Protein AF-A0A6L9J2I4-F1 (afdb_monomer_lite)

Structure (mmCIF, N/CA/C/O backbone):
data_AF-A0A6L9J2I4-F1
#
_entry.id   AF-A0A6L9J2I4-F1
#
loop_
_atom_site.group_PDB
_atom_site.id
_atom_site.type_symbol
_atom_site.label_atom_id
_atom_site.label_alt_id
_atom_site.label_comp_id
_atom_site.label_asym_id
_atom_site.label_entity_id
_atom_site.label_seq_id
_atom_site.pdbx_PDB_ins_code
_atom_site.Cartn_x
_atom_site.Cartn_y
_atom_site.Cartn_z
_atom_site.occupancy
_atom_site.B_iso_or_equiv
_atom_site.auth_seq_id
_atom_site.auth_comp_id
_atom_site.auth_asym_id
_atom_site.auth_atom_id
_atom_site.pdbx_PDB_model_num
ATOM 1 N N . GLU A 1 1 ? -15.472 -11.020 20.201 1.00 76.25 1 GLU A N 1
ATOM 2 C CA . GLU A 1 1 ? -14.076 -11.415 19.897 1.00 76.25 1 GLU A CA 1
ATOM 3 C C . GLU A 1 1 ? -13.145 -10.259 20.251 1.00 76.25 1 GLU A C 1
ATOM 5 O O . GLU A 1 1 ? -13.626 -9.130 20.331 1.00 76.25 1 GLU A O 1
ATOM 10 N N . ARG A 1 2 ? -11.868 -10.535 20.552 1.00 88.44 2 ARG A N 1
ATOM 11 C CA . ARG A 1 2 ? -10.881 -9.512 20.947 1.00 88.44 2 ARG A CA 1
ATOM 12 C C . ARG A 1 2 ? -10.170 -8.951 19.711 1.00 88.44 2 ARG A C 1
ATOM 14 O O . ARG A 1 2 ? -9.850 -9.718 18.811 1.00 88.44 2 ARG A O 1
ATOM 21 N N . VAL A 1 3 ? -9.880 -7.651 19.693 1.00 93.50 3 VAL A N 1
ATOM 22 C CA . VAL A 1 3 ? -9.131 -6.970 18.619 1.00 93.50 3 VAL A CA 1
ATOM 23 C C . VAL A 1 3 ? -7.954 -6.211 19.223 1.00 93.50 3 VAL A C 1
ATOM 25 O O . VAL A 1 3 ? -8.128 -5.466 20.186 1.00 93.50 3 VAL A O 1
ATOM 28 N N . GLY A 1 4 ? -6.750 -6.397 18.681 1.00 94.25 4 GLY A N 1
ATOM 29 C CA . GLY A 1 4 ? -5.558 -5.696 19.152 1.00 94.25 4 GLY A CA 1
ATOM 30 C C . GLY A 1 4 ? -4.239 -6.364 18.741 1.00 94.25 4 GLY A C 1
ATOM 31 O O . GLY A 1 4 ? -4.251 -7.270 17.907 1.00 94.25 4 GLY A O 1
ATOM 32 N N . PRO A 1 5 ? -3.108 -5.939 19.335 1.00 95.19 5 PRO A N 1
ATOM 33 C CA . PRO A 1 5 ? -3.043 -4.951 20.414 1.00 95.19 5 PRO A CA 1
ATOM 34 C C . PRO A 1 5 ? -3.437 -3.533 19.968 1.00 95.19 5 PRO A C 1
ATOM 36 O O . PRO A 1 5 ? -2.988 -3.064 18.923 1.00 95.19 5 PRO A O 1
ATOM 39 N N . ILE A 1 6 ? -4.262 -2.841 20.757 1.00 96.25 6 ILE A N 1
ATOM 40 C CA . ILE A 1 6 ? -4.604 -1.425 20.562 1.00 96.25 6 ILE A CA 1
ATOM 41 C C . ILE A 1 6 ? -3.353 -0.575 20.828 1.00 96.25 6 ILE A C 1
ATOM 43 O O . ILE A 1 6 ? -2.658 -0.759 21.830 1.00 96.25 6 ILE A O 1
ATOM 47 N N . ARG A 1 7 ? -3.056 0.372 19.931 1.00 94.25 7 ARG A N 1
ATOM 48 C CA . ARG A 1 7 ? -1.851 1.222 19.973 1.00 94.25 7 ARG A CA 1
ATOM 49 C C . ARG A 1 7 ? -2.218 2.701 19.959 1.00 94.25 7 ARG A C 1
ATOM 51 O O . ARG A 1 7 ? -3.393 3.040 19.973 1.00 94.25 7 ARG A O 1
ATOM 58 N N . SER A 1 8 ? -1.203 3.556 20.040 1.00 92.56 8 SER A N 1
ATOM 59 C CA . SER A 1 8 ? -1.369 5.005 20.145 1.00 92.56 8 SER A CA 1
ATOM 60 C C . SER A 1 8 ? -1.842 5.637 18.838 1.00 92.56 8 SER A C 1
ATOM 62 O O . SER A 1 8 ? -1.337 5.292 17.770 1.00 92.56 8 SER A O 1
ATOM 64 N N . LEU A 1 9 ? -2.709 6.636 18.974 1.00 92.62 9 LEU A N 1
ATOM 65 C CA . LEU A 1 9 ? -3.266 7.459 17.906 1.00 92.62 9 LEU A CA 1
ATOM 66 C C . LEU A 1 9 ? -2.163 8.206 17.148 1.00 92.62 9 LEU A C 1
ATOM 68 O O . LEU A 1 9 ? -1.196 8.691 17.751 1.00 92.62 9 LEU A O 1
ATOM 72 N N . ARG A 1 10 ? -2.328 8.327 15.832 1.00 91.00 10 ARG A N 1
ATOM 73 C CA . ARG A 1 10 ? -1.470 9.069 14.902 1.00 91.00 10 ARG A CA 1
ATOM 74 C C . ARG A 1 10 ? -2.313 9.988 14.018 1.00 91.00 10 ARG A C 1
ATOM 76 O O . ARG A 1 10 ? -3.505 9.778 13.841 1.00 91.00 10 ARG A O 1
ATOM 83 N N . MET A 1 11 ? -1.683 10.991 13.407 1.00 88.88 11 MET A N 1
ATOM 84 C CA . MET A 1 11 ? -2.389 11.949 12.542 1.00 88.88 11 MET A CA 1
ATOM 85 C C . MET A 1 11 ? -3.198 11.329 11.393 1.00 88.88 11 MET A C 1
ATOM 87 O O . MET A 1 11 ? -4.288 11.833 11.139 1.00 88.88 11 MET A O 1
ATOM 91 N N . PRO A 1 12 ? -2.749 10.259 10.703 1.00 92.06 12 PRO A N 1
ATOM 92 C CA . PRO A 1 12 ? -3.578 9.635 9.673 1.00 92.06 12 PRO A CA 1
ATOM 93 C C . PRO A 1 12 ? -4.919 9.112 10.210 1.00 92.06 12 PRO A C 1
ATOM 95 O O . PRO A 1 12 ? -5.903 9.126 9.477 1.00 92.06 12 PRO A O 1
ATOM 98 N N . ASP A 1 13 ? -4.994 8.714 11.485 1.00 93.75 13 ASP A N 1
ATOM 99 C CA . ASP A 1 13 ? -6.228 8.200 12.092 1.00 93.75 13 ASP A CA 1
ATOM 100 C C . ASP A 1 13 ? -7.327 9.271 12.147 1.00 93.75 13 ASP A C 1
ATOM 102 O O . ASP A 1 13 ? -8.502 8.951 11.986 1.00 93.75 13 ASP A O 1
ATOM 106 N N . PHE A 1 14 ? -6.954 10.550 12.295 1.00 93.44 14 PHE A N 1
ATOM 107 C CA . PHE A 1 14 ? -7.898 11.671 12.255 1.00 93.44 14 PHE A CA 1
ATOM 108 C C . PHE A 1 14 ? -8.588 11.717 10.892 1.00 93.44 14 PHE A C 1
ATOM 110 O O . PHE A 1 14 ? -9.809 11.816 10.797 1.00 93.44 14 PHE A O 1
ATOM 117 N N . GLU A 1 15 ? -7.805 11.597 9.823 1.00 93.94 15 GLU A N 1
ATOM 118 C CA . GLU A 1 15 ? -8.331 11.625 8.464 1.00 93.94 15 GLU A CA 1
ATOM 119 C C . GLU A 1 15 ? -9.179 10.398 8.154 1.00 93.94 15 GLU A C 1
ATOM 121 O O . GLU A 1 15 ? -10.253 10.537 7.571 1.00 93.94 15 GLU A O 1
ATOM 126 N N . LEU A 1 16 ? -8.751 9.211 8.590 1.00 93.00 16 LEU A N 1
ATOM 127 C CA . LEU A 1 16 ? -9.536 7.987 8.434 1.00 93.00 16 LEU A CA 1
ATOM 128 C C . LEU A 1 16 ? -10.877 8.075 9.168 1.00 93.00 16 LEU A C 1
ATOM 130 O O . LEU A 1 16 ? -11.889 7.645 8.615 1.00 93.00 16 LEU A O 1
ATOM 134 N N . ALA A 1 17 ? -10.910 8.690 10.351 1.00 91.88 17 ALA A N 1
ATOM 135 C CA . ALA A 1 17 ? -12.154 8.912 11.073 1.00 91.88 17 ALA A CA 1
ATOM 136 C C . ALA A 1 17 ? -13.107 9.834 10.310 1.00 91.88 17 ALA A C 1
ATOM 138 O O . ALA A 1 17 ? -14.289 9.516 10.208 1.00 91.88 17 ALA A O 1
ATOM 139 N N . HIS A 1 18 ? -12.612 10.921 9.711 1.00 91.69 18 HIS A N 1
ATOM 140 C CA . HIS A 1 18 ? -13.435 11.793 8.862 1.00 91.69 18 HIS A CA 1
ATOM 141 C C . HIS A 1 18 ? -13.914 11.096 7.583 1.00 91.69 18 HIS A C 1
ATOM 143 O O . HIS A 1 18 ? -15.058 11.291 7.177 1.00 91.69 18 HIS A O 1
ATOM 149 N N . ILE A 1 19 ? -13.064 10.283 6.946 1.00 91.75 19 ILE A N 1
ATOM 150 C CA . ILE A 1 19 ? -13.405 9.562 5.708 1.00 91.75 19 ILE A CA 1
ATOM 151 C C . ILE A 1 19 ? -14.473 8.495 5.972 1.00 91.75 19 ILE A C 1
ATOM 153 O O . ILE A 1 19 ? -15.413 8.359 5.191 1.00 91.75 19 ILE A O 1
ATOM 157 N N . TYR A 1 20 ? -14.331 7.737 7.062 1.00 90.75 20 TYR A N 1
ATOM 158 C CA . TYR A 1 20 ? -15.152 6.555 7.334 1.00 90.75 20 TYR A CA 1
ATOM 159 C C . TYR A 1 20 ? -16.142 6.727 8.486 1.00 90.75 20 TYR A C 1
ATOM 161 O O . TYR A 1 20 ? -16.786 5.756 8.879 1.00 90.75 20 TYR A O 1
ATOM 169 N N . ASN A 1 21 ? -16.283 7.945 9.013 1.00 89.00 21 ASN A N 1
ATOM 170 C CA . ASN A 1 21 ? -17.174 8.278 10.124 1.00 89.00 21 ASN A CA 1
ATOM 171 C C . ASN A 1 21 ? -17.044 7.276 11.291 1.00 89.00 21 ASN A C 1
ATOM 173 O O . ASN A 1 21 ? -18.034 6.695 11.739 1.00 89.00 21 ASN A O 1
ATOM 177 N N . SER A 1 22 ? -15.806 6.995 11.710 1.00 89.94 22 SER A N 1
ATOM 178 C CA . SER A 1 22 ? -15.492 5.881 12.611 1.00 89.94 22 SER A CA 1
ATOM 179 C C . SER A 1 22 ? -15.210 6.322 14.045 1.00 89.94 22 SER A C 1
ATOM 181 O O . SER A 1 22 ? -14.516 7.313 14.265 1.00 89.94 22 SER A O 1
ATOM 183 N N . LEU A 1 23 ? -15.621 5.494 15.010 1.00 92.31 23 LEU A N 1
ATOM 184 C CA . LEU A 1 23 ? -15.039 5.503 16.353 1.00 92.31 23 LEU A CA 1
ATOM 185 C C . LEU A 1 23 ? -13.558 5.111 16.297 1.00 92.31 23 LEU A C 1
ATOM 187 O O . LEU A 1 23 ? -13.170 4.254 15.500 1.00 92.31 23 LEU A O 1
ATOM 191 N N . ILE A 1 24 ? -12.747 5.683 17.185 1.00 94.19 24 ILE A N 1
ATOM 192 C CA . ILE A 1 24 ? -11.323 5.367 17.308 1.00 94.19 24 ILE A CA 1
ATOM 193 C C . ILE A 1 24 ? -11.029 4.870 18.721 1.00 94.19 24 ILE A C 1
ATOM 195 O O . ILE A 1 24 ? -11.143 5.630 19.674 1.00 94.19 24 ILE A O 1
ATOM 199 N N . ALA A 1 25 ? -10.586 3.619 18.860 1.00 95.31 25 ALA A N 1
ATOM 200 C CA . ALA A 1 25 ? -10.075 3.087 20.123 1.00 95.31 25 ALA A CA 1
ATOM 201 C C . ALA A 1 25 ? -8.540 3.117 20.138 1.00 95.31 25 ALA A C 1
ATOM 203 O O . ALA A 1 25 ? -7.905 2.563 19.240 1.00 95.31 25 ALA A O 1
ATOM 204 N N . THR A 1 26 ? -7.935 3.744 21.151 1.00 95.50 26 THR A N 1
ATOM 205 C CA . THR A 1 26 ? -6.482 3.977 21.207 1.00 95.50 26 THR A CA 1
ATOM 206 C C . THR A 1 26 ? -5.881 3.842 22.611 1.00 95.50 26 THR A C 1
ATOM 208 O O . THR A 1 26 ? -6.479 4.224 23.616 1.00 95.50 26 THR A O 1
ATOM 211 N N . SER A 1 27 ? -4.628 3.379 22.675 1.00 94.50 27 SER A N 1
ATOM 212 C CA . SER A 1 27 ? -3.803 3.328 23.892 1.00 94.50 27 SER A CA 1
ATOM 213 C C . SER A 1 27 ? -2.976 4.613 24.015 1.00 94.50 27 SER A C 1
ATOM 215 O O . SER A 1 27 ? -1.745 4.596 23.902 1.00 94.50 27 SER A O 1
ATOM 217 N N . GLY A 1 28 ? -3.659 5.743 24.197 1.00 90.75 28 GLY A N 1
ATOM 218 C CA . GLY A 1 28 ? -3.038 7.066 24.309 1.00 90.75 28 GLY A CA 1
ATOM 219 C C . GLY A 1 28 ? -2.641 7.690 22.969 1.00 90.75 28 GLY A C 1
ATOM 220 O O . GLY A 1 28 ? -3.065 7.256 21.898 1.00 90.75 28 GLY A O 1
ATOM 221 N N . MET A 1 29 ? -1.835 8.746 23.032 1.00 88.56 29 MET A N 1
ATOM 222 C CA . MET A 1 29 ? -1.327 9.495 21.880 1.00 88.56 29 MET A CA 1
ATOM 223 C C . MET A 1 29 ? -0.063 10.264 22.281 1.00 88.56 29 MET A C 1
ATOM 225 O O . MET A 1 29 ? 0.212 10.406 23.472 1.00 88.56 29 MET A O 1
ATOM 229 N N . ALA A 1 30 ? 0.714 10.761 21.316 1.00 83.38 30 ALA A N 1
ATOM 230 C CA . ALA A 1 30 ? 1.811 11.674 21.639 1.00 83.38 30 ALA A CA 1
ATOM 231 C C . ALA A 1 30 ? 1.260 13.028 22.120 1.00 83.38 30 ALA A C 1
ATOM 233 O O . ALA A 1 30 ? 0.281 13.524 21.559 1.00 83.38 30 ALA A O 1
ATOM 234 N N . ASN A 1 31 ? 1.908 13.648 23.113 1.00 80.88 31 ASN A N 1
ATOM 235 C CA . ASN A 1 31 ? 1.468 14.931 23.682 1.00 80.88 31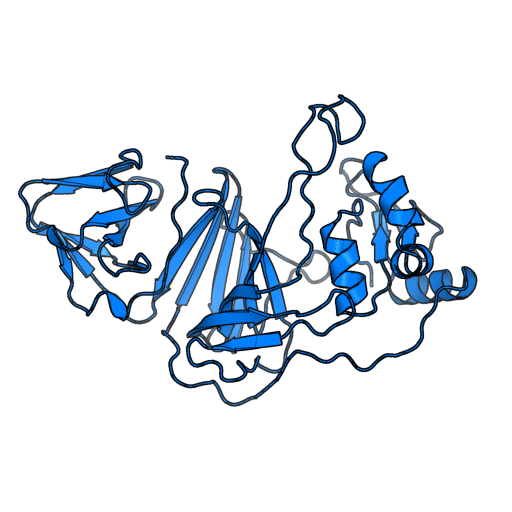 ASN A CA 1
ATOM 236 C C . ASN A 1 31 ? 1.348 16.033 22.624 1.00 80.88 31 ASN A C 1
ATOM 238 O O . ASN A 1 31 ? 0.454 16.873 22.703 1.00 80.88 31 ASN A O 1
ATOM 242 N N . GLY A 1 32 ? 2.209 16.009 21.608 1.00 78.44 32 GLY A N 1
ATOM 243 C CA . GLY A 1 32 ? 2.166 16.995 20.540 1.00 78.44 32 GLY A CA 1
ATOM 244 C C . GLY A 1 32 ? 0.903 16.956 19.664 1.00 78.44 32 GLY A C 1
ATOM 245 O O . GLY A 1 32 ? 0.703 17.908 18.921 1.00 78.44 32 GLY A O 1
ATOM 246 N N . TYR A 1 33 ? 0.051 15.920 19.749 1.00 83.19 33 TYR A N 1
ATOM 247 C CA . TYR A 1 33 ? -1.236 15.857 19.029 1.00 83.19 33 TYR A CA 1
ATOM 248 C C . TYR A 1 33 ? -2.405 16.510 19.780 1.00 83.19 33 TYR A C 1
ATOM 250 O O . TYR A 1 33 ? -3.493 16.647 19.223 1.00 83.19 33 TYR A O 1
ATOM 258 N N . VAL A 1 34 ? -2.223 16.879 21.054 1.00 85.31 34 VAL A N 1
ATOM 259 C CA . VAL A 1 34 ? -3.331 17.314 21.922 1.00 85.31 34 VAL A CA 1
ATOM 260 C C . VAL A 1 34 ? -3.994 18.593 21.402 1.00 85.31 34 VAL A C 1
ATOM 262 O O . VAL A 1 34 ? -5.215 18.701 21.446 1.00 85.31 34 VAL A O 1
ATOM 265 N N . ALA A 1 35 ? -3.218 19.543 20.872 1.00 87.56 35 ALA A N 1
ATOM 266 C CA . ALA A 1 35 ? -3.774 20.771 20.302 1.00 87.56 35 ALA A CA 1
ATOM 267 C C . ALA A 1 35 ? -4.662 20.474 19.081 1.00 87.56 35 ALA A C 1
ATOM 269 O O . ALA A 1 35 ? -5.799 20.931 19.028 1.00 87.56 35 ALA A O 1
ATOM 270 N N . GLN A 1 36 ? -4.184 19.636 18.157 1.00 88.94 36 GLN A N 1
ATOM 271 C CA . GLN A 1 36 ? -4.929 19.234 16.962 1.00 88.94 36 GLN A CA 1
ATOM 272 C C . GLN A 1 36 ? -6.184 18.433 17.320 1.00 88.94 36 GLN A C 1
ATOM 274 O O . GLN A 1 36 ? -7.205 18.576 16.659 1.00 88.94 36 GLN A O 1
ATOM 279 N N . LEU A 1 37 ? -6.131 17.614 18.377 1.00 91.62 37 LEU A N 1
ATOM 280 C CA . LEU A 1 37 ? -7.307 16.911 18.886 1.00 91.62 37 LEU A CA 1
ATOM 281 C C . LEU A 1 37 ? -8.397 17.884 19.344 1.00 91.62 37 LEU A C 1
ATOM 283 O O . LEU A 1 37 ? -9.551 17.708 18.975 1.00 91.62 37 LEU A O 1
ATOM 287 N N . TYR A 1 38 ? -8.047 18.913 20.120 1.00 93.44 38 TYR A N 1
ATOM 288 C CA . TYR A 1 38 ? -9.028 19.902 20.582 1.00 93.44 38 TYR A CA 1
ATOM 289 C C . TYR A 1 38 ? -9.566 20.799 19.459 1.00 93.44 38 TYR A C 1
ATOM 291 O O . TYR A 1 38 ? -10.661 21.342 19.592 1.00 93.44 38 TYR A O 1
ATOM 299 N N . GLU A 1 39 ? -8.826 20.948 18.361 1.00 93.31 39 GLU A N 1
ATOM 300 C CA . GLU A 1 39 ? -9.283 21.649 17.155 1.00 93.31 39 GLU A CA 1
ATOM 301 C C . GLU A 1 39 ? -10.196 20.785 16.265 1.00 93.31 39 GLU A C 1
ATOM 303 O O . GLU A 1 39 ? -10.906 21.318 15.410 1.00 93.31 39 GLU A O 1
ATOM 308 N N . ASP A 1 40 ? -10.217 19.465 16.467 1.00 93.44 40 ASP A N 1
ATOM 309 C CA . ASP A 1 40 ? -11.022 18.518 15.698 1.00 93.44 40 ASP A CA 1
ATOM 310 C C . ASP A 1 40 ? -12.149 17.917 16.546 1.00 93.44 40 ASP A C 1
ATOM 312 O O . ASP A 1 40 ? -12.063 16.795 17.048 1.00 93.44 40 ASP A O 1
ATOM 316 N N . GLU A 1 41 ? -13.242 18.670 16.677 1.00 92.38 41 GLU A N 1
ATOM 317 C CA . GLU A 1 41 ? -14.417 18.278 17.466 1.00 92.38 41 GLU A CA 1
ATOM 318 C C . GLU A 1 41 ? -14.973 16.898 17.070 1.00 92.38 41 GLU A C 1
ATOM 320 O O . GLU A 1 41 ? -15.437 16.147 17.927 1.00 92.38 41 GLU A O 1
ATOM 325 N N . PHE A 1 42 ? -14.910 16.526 15.788 1.00 91.25 42 PHE A N 1
ATOM 326 C CA . PHE A 1 42 ? -15.394 15.221 15.342 1.00 91.25 42 PHE A CA 1
ATOM 327 C C . PHE A 1 42 ? -14.530 14.083 15.893 1.00 91.25 42 PHE A C 1
ATOM 329 O O . PHE A 1 42 ? -15.060 13.125 16.458 1.00 91.25 42 PHE A O 1
ATOM 336 N N . VAL A 1 43 ? -13.204 14.191 15.757 1.00 92.69 43 VAL A N 1
ATOM 337 C CA . VAL A 1 43 ? -12.276 13.175 16.274 1.00 92.69 43 VAL A CA 1
ATOM 338 C C . VAL A 1 43 ? -12.338 13.133 17.796 1.00 92.69 43 VAL A C 1
ATOM 340 O O . VAL A 1 43 ? -12.434 12.044 18.357 1.00 92.69 43 VAL A O 1
ATOM 343 N N . LEU A 1 44 ? -12.367 14.293 18.459 1.00 93.31 44 LEU A N 1
ATOM 344 C CA . LEU A 1 44 ? -12.500 14.392 19.913 1.00 93.31 44 LEU A CA 1
ATOM 345 C C . LEU A 1 44 ? -13.738 13.643 20.432 1.00 93.31 44 LEU A C 1
ATOM 347 O O . LEU A 1 44 ? -13.628 12.890 21.396 1.00 93.31 44 LEU A O 1
ATOM 351 N N . ASN A 1 45 ? -14.888 13.790 19.768 1.00 91.81 45 ASN A N 1
ATOM 352 C CA . ASN A 1 45 ? -16.132 13.107 20.147 1.00 91.81 45 ASN A CA 1
ATOM 353 C C . ASN A 1 45 ? -16.207 11.630 19.715 1.00 91.81 45 ASN A C 1
ATOM 355 O O . ASN A 1 45 ? -17.095 10.904 20.166 1.00 91.81 45 ASN A O 1
ATOM 359 N N . SER A 1 46 ? -15.291 11.174 18.859 1.00 91.44 46 SER A N 1
ATOM 360 C CA . SER A 1 46 ? -15.238 9.793 18.351 1.00 91.44 46 SER A CA 1
ATOM 361 C C . SER A 1 46 ? -14.167 8.941 19.044 1.00 91.44 46 SER A C 1
ATOM 363 O O . SER A 1 46 ? -13.977 7.775 18.690 1.00 91.44 46 SER A O 1
ATOM 365 N N . LEU A 1 47 ? -13.436 9.514 20.004 1.00 93.38 47 LEU A N 1
ATOM 366 C CA . LEU A 1 47 ? -12.242 8.920 20.590 1.00 93.38 47 LEU A CA 1
ATOM 367 C C . LEU A 1 47 ? -12.532 8.157 21.890 1.00 93.38 47 LEU A C 1
ATOM 369 O O . LEU A 1 47 ? -12.923 8.739 22.896 1.00 93.38 47 LEU A O 1
ATOM 373 N N . LEU A 1 48 ? -12.196 6.870 21.901 1.00 94.25 48 LEU A N 1
ATOM 374 C CA . LEU A 1 48 ? -12.092 6.023 23.086 1.00 94.25 48 LEU A CA 1
ATOM 375 C C . LEU A 1 48 ? -10.608 5.855 23.429 1.00 94.25 48 LEU A C 1
ATOM 377 O O . LEU A 1 48 ? -9.889 5.065 22.812 1.00 94.25 48 LEU A O 1
ATOM 381 N N . VAL A 1 49 ? -10.120 6.637 24.388 1.00 92.44 49 VAL A N 1
ATOM 382 C CA . VAL A 1 49 ? -8.699 6.673 24.760 1.00 92.44 49 VAL A CA 1
ATOM 383 C C . VAL A 1 49 ? -8.475 6.154 26.174 1.00 92.44 49 VAL A C 1
ATOM 385 O O . VAL A 1 49 ? -9.140 6.576 27.116 1.00 92.44 49 VAL A O 1
ATOM 388 N N . GLY A 1 50 ? -7.488 5.273 26.336 1.00 89.06 50 GLY A N 1
ATOM 389 C CA . GLY A 1 50 ? -7.040 4.820 27.650 1.00 89.06 50 GLY A CA 1
ATOM 390 C C . GLY A 1 50 ? -6.579 3.371 27.653 1.00 89.06 50 GLY A C 1
ATOM 391 O O . GLY A 1 50 ? -6.173 2.826 26.631 1.00 89.06 50 GLY A O 1
ATOM 392 N N . GLU A 1 51 ? -6.640 2.750 28.828 1.00 87.81 51 GLU A N 1
ATOM 393 C CA . GLU A 1 51 ? -6.288 1.338 29.051 1.00 87.81 51 GLU A CA 1
ATOM 394 C C . GLU A 1 51 ? -7.473 0.533 29.617 1.00 87.81 51 GLU A C 1
ATOM 396 O O . GLU A 1 51 ? -7.298 -0.566 30.139 1.00 87.81 51 GLU A O 1
ATOM 401 N N . GLY A 1 52 ? -8.678 1.105 29.540 1.00 87.81 52 GLY A N 1
ATOM 402 C CA . GLY A 1 52 ? -9.908 0.608 30.146 1.00 87.81 52 GLY A CA 1
ATOM 403 C C . GLY A 1 52 ? -11.102 1.530 29.861 1.00 87.81 52 GLY A C 1
ATOM 404 O O . GLY A 1 52 ? -10.924 2.549 29.192 1.00 87.81 52 GLY A O 1
ATOM 405 N N . PRO A 1 53 ? -12.300 1.209 30.385 1.00 92.81 53 PRO A N 1
ATOM 406 C CA . PRO A 1 53 ? -12.578 0.105 31.306 1.00 92.81 53 PRO A CA 1
ATOM 407 C C . PRO A 1 53 ? -12.761 -1.255 30.615 1.00 92.81 53 PRO A C 1
ATOM 409 O O . PRO A 1 53 ? -13.142 -1.349 29.449 1.00 92.81 53 PRO A O 1
ATOM 412 N N . CYS A 1 54 ? -12.561 -2.327 31.380 1.00 93.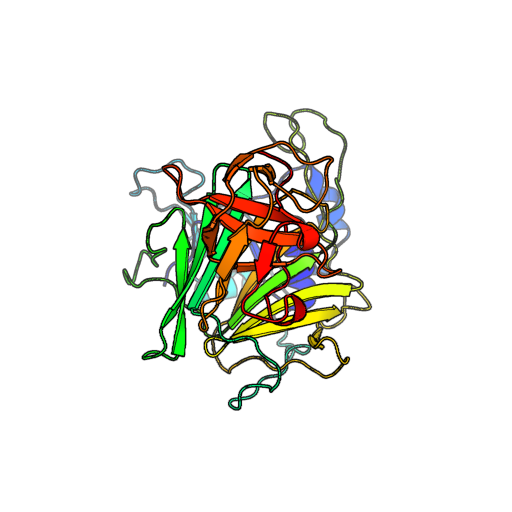44 54 CYS A N 1
ATOM 413 C CA . CYS A 1 54 ? -13.029 -3.659 31.008 1.00 93.44 54 CYS A CA 1
ATOM 414 C C . CYS A 1 54 ? -14.561 -3.748 31.124 1.00 93.44 54 CYS A C 1
ATOM 416 O O . CYS A 1 54 ? -15.102 -3.218 32.094 1.00 93.44 54 CYS A O 1
ATOM 418 N N . PRO A 1 55 ? -15.267 -4.446 30.212 1.00 94.31 55 PRO A N 1
ATOM 419 C CA . PRO A 1 55 ? -14.749 -5.330 29.158 1.00 94.31 55 PRO A CA 1
ATOM 420 C C . PRO A 1 55 ? -14.437 -4.656 27.806 1.00 94.31 55 PRO A C 1
ATOM 422 O O . PRO A 1 55 ? -13.995 -5.350 26.890 1.00 94.31 55 PRO A O 1
ATOM 425 N N . ALA A 1 56 ? -14.653 -3.344 27.661 1.00 95.56 56 ALA A N 1
ATOM 426 C CA . ALA A 1 56 ? -14.457 -2.622 26.399 1.00 95.56 56 ALA A CA 1
ATOM 427 C C . ALA A 1 56 ? -12.995 -2.603 25.948 1.00 95.56 56 ALA A C 1
ATOM 429 O O . ALA A 1 56 ? -12.700 -2.927 24.798 1.00 95.56 56 ALA A O 1
ATOM 430 N N . MET A 1 57 ? -12.086 -2.276 26.865 1.00 96.06 57 MET A N 1
ATOM 431 C CA . MET A 1 57 ? -10.642 -2.302 26.661 1.00 96.06 57 MET A CA 1
ATOM 432 C C . MET A 1 57 ? -9.992 -2.971 27.871 1.00 96.06 57 MET A C 1
ATOM 434 O O . MET A 1 57 ? -10.198 -2.550 29.004 1.00 96.06 57 MET A O 1
ATOM 438 N N . CYS A 1 58 ? -9.226 -4.033 27.642 1.00 95.31 58 CYS A N 1
ATOM 439 C CA . CYS A 1 58 ? -8.594 -4.809 28.705 1.00 95.31 58 CYS A CA 1
ATOM 440 C C . CYS A 1 58 ? -7.157 -5.153 28.356 1.00 95.31 58 CYS A C 1
ATOM 442 O O . CYS A 1 58 ? -6.864 -5.578 27.237 1.00 95.31 58 CYS A O 1
ATOM 444 N N . ARG A 1 59 ? -6.268 -5.025 29.341 1.00 94.69 59 ARG A N 1
ATOM 445 C CA . ARG A 1 59 ? -4.916 -5.575 29.259 1.00 94.69 59 ARG A CA 1
ATOM 446 C C . ARG A 1 59 ? -4.978 -7.089 29.479 1.00 94.69 59 ARG A C 1
ATOM 448 O O . ARG A 1 59 ? -5.547 -7.547 30.468 1.00 94.69 59 ARG A O 1
ATOM 455 N N . ASP A 1 60 ? -4.391 -7.855 28.571 1.00 93.44 60 ASP A N 1
ATOM 456 C CA . ASP A 1 60 ? -4.126 -9.277 28.746 1.00 93.44 60 ASP A CA 1
ATOM 457 C C . ASP A 1 60 ? -2.774 -9.448 29.445 1.00 93.44 60 ASP A C 1
ATOM 459 O O . ASP A 1 60 ? -1.711 -9.368 28.826 1.00 93.44 60 ASP A O 1
ATOM 463 N N . LEU A 1 61 ? -2.832 -9.604 30.767 1.00 91.06 61 LEU A N 1
ATOM 464 C CA . LEU A 1 61 ? -1.653 -9.698 31.629 1.00 91.06 61 LEU A CA 1
ATOM 465 C C . LEU A 1 61 ? -1.005 -11.089 31.612 1.00 91.06 61 LEU A C 1
ATOM 467 O O . LEU A 1 61 ? 0.041 -11.270 32.230 1.00 91.06 61 LEU A O 1
ATOM 471 N N . GLU A 1 62 ? -1.613 -12.062 30.929 1.00 92.69 62 GLU A N 1
ATOM 472 C CA . GLU A 1 62 ? -1.058 -13.410 30.782 1.00 92.69 62 GLU A CA 1
ATOM 473 C C . GLU A 1 62 ? -0.078 -13.500 29.602 1.00 92.69 62 GLU A C 1
ATOM 475 O O . GLU A 1 62 ? 0.690 -14.458 29.499 1.00 92.69 62 GLU A O 1
ATOM 480 N N . LEU A 1 63 ? -0.066 -12.498 28.714 1.00 90.75 63 LEU A N 1
ATOM 481 C CA . LEU A 1 63 ? 0.872 -12.432 27.598 1.00 90.75 63 LEU A CA 1
ATOM 482 C C . LEU A 1 63 ? 2.289 -12.093 28.077 1.00 90.75 63 LEU A C 1
ATOM 484 O O . LEU A 1 63 ? 2.526 -11.032 28.651 1.00 90.75 63 LEU A O 1
ATOM 488 N N . ASP A 1 64 ? 3.257 -12.941 27.723 1.00 92.00 64 ASP A N 1
ATOM 489 C CA . ASP A 1 64 ? 4.692 -12.668 27.886 1.00 92.00 64 ASP A CA 1
ATOM 490 C C . ASP A 1 64 ? 5.186 -11.662 26.828 1.00 92.00 64 ASP A C 1
ATOM 492 O O . ASP A 1 64 ? 5.848 -11.999 25.840 1.00 92.00 64 ASP A O 1
ATOM 496 N N . ARG A 1 65 ? 4.741 -10.410 26.964 1.00 91.88 65 ARG A N 1
ATOM 497 C CA . ARG A 1 65 ? 5.024 -9.289 26.059 1.00 91.88 65 ARG A CA 1
ATOM 498 C C . ARG A 1 65 ? 5.151 -7.990 26.850 1.00 91.88 65 ARG A C 1
ATOM 500 O O . ARG A 1 65 ? 4.595 -7.851 27.935 1.00 91.88 65 ARG A O 1
ATOM 507 N N . ASN A 1 66 ? 5.837 -7.004 26.268 1.00 91.75 66 ASN A N 1
ATOM 508 C CA . ASN A 1 66 ? 5.894 -5.665 26.858 1.00 91.75 66 ASN A CA 1
ATOM 509 C C . ASN A 1 66 ? 4.489 -5.067 26.994 1.00 91.75 66 ASN A C 1
ATOM 511 O O . ASN A 1 66 ? 3.611 -5.342 26.169 1.00 91.75 66 ASN A O 1
ATOM 515 N N . TRP A 1 67 ? 4.318 -4.209 28.004 1.00 89.56 67 TRP A N 1
ATOM 516 C CA . TRP A 1 67 ? 3.044 -3.587 28.366 1.00 89.56 67 TRP A CA 1
ATOM 517 C C . TRP A 1 67 ? 2.305 -3.013 27.158 1.00 89.56 67 TRP A C 1
ATOM 519 O O . TRP A 1 67 ? 1.110 -3.219 27.004 1.00 89.56 67 TRP A O 1
ATOM 529 N N . GLU A 1 68 ? 3.007 -2.367 26.232 1.00 89.44 68 GLU A N 1
ATOM 530 C CA . GLU A 1 68 ? 2.431 -1.701 25.066 1.00 89.44 68 GLU A CA 1
ATOM 531 C C . GLU A 1 68 ? 1.754 -2.646 24.059 1.00 89.44 68 GLU A C 1
ATOM 533 O O . GLU A 1 68 ? 1.060 -2.171 23.158 1.00 89.44 68 GLU A O 1
ATOM 538 N N . TYR A 1 69 ? 1.938 -3.959 24.205 1.00 92.81 69 TYR A N 1
ATOM 539 C CA . TYR A 1 69 ? 1.383 -4.996 23.334 1.00 92.81 69 TYR A CA 1
ATOM 540 C C . TYR A 1 69 ? 0.291 -5.837 24.002 1.00 92.81 69 TYR A C 1
ATOM 542 O O . TYR A 1 69 ? -0.098 -6.864 23.452 1.00 92.81 69 TYR A O 1
ATOM 550 N N . THR A 1 70 ? -0.207 -5.429 25.171 1.00 94.88 70 THR A N 1
ATOM 551 C CA . THR A 1 70 ? -1.177 -6.232 25.932 1.00 94.88 70 THR A CA 1
ATOM 552 C C . THR A 1 70 ? -2.603 -5.686 25.929 1.00 94.88 70 THR A C 1
ATOM 554 O O . THR A 1 70 ? -3.483 -6.368 26.430 1.00 94.88 70 THR A O 1
ATOM 557 N N . LEU A 1 71 ? -2.895 -4.497 25.386 1.00 96.31 71 LEU A N 1
ATOM 558 C CA . LEU A 1 71 ? -4.262 -3.945 25.389 1.00 96.31 71 LEU A CA 1
ATOM 559 C C . LEU A 1 71 ? -5.094 -4.476 24.226 1.00 96.31 71 LEU A C 1
ATOM 561 O O . LEU A 1 71 ? -4.713 -4.299 23.075 1.00 96.31 71 LEU A O 1
ATOM 565 N N . PHE A 1 72 ? -6.264 -5.037 24.509 1.00 96.75 72 PHE A N 1
ATOM 566 C CA . PHE A 1 72 ? -7.213 -5.519 23.507 1.00 96.75 72 PHE A CA 1
ATOM 567 C C . PHE A 1 72 ? -8.591 -4.908 23.728 1.00 96.75 72 PHE A C 1
ATOM 569 O O . PHE A 1 72 ? -9.007 -4.684 24.864 1.00 96.75 72 PHE A O 1
ATOM 576 N N . GLY A 1 73 ? -9.304 -4.670 22.633 1.00 96.06 73 GLY A N 1
ATOM 577 C CA . GLY A 1 73 ? -10.686 -4.211 22.641 1.00 96.06 73 GLY A CA 1
ATOM 578 C C . GLY A 1 73 ? -11.680 -5.345 22.423 1.00 96.06 73 GLY A C 1
ATOM 579 O O . GLY A 1 73 ? -11.362 -6.346 21.779 1.00 96.06 73 GLY A O 1
ATOM 580 N N . ASN A 1 74 ? -12.905 -5.165 22.906 1.00 95.69 74 ASN A N 1
ATOM 581 C CA . ASN A 1 74 ? -14.065 -5.967 22.529 1.00 95.69 74 ASN A CA 1
ATOM 582 C C . ASN A 1 74 ? -15.041 -5.072 21.756 1.00 95.69 74 ASN A C 1
ATOM 584 O O . ASN A 1 74 ? -15.550 -4.105 22.309 1.00 95.69 74 ASN A O 1
ATOM 588 N N . VAL A 1 75 ? -15.285 -5.377 20.477 1.00 93.44 75 VAL A N 1
ATOM 589 C CA . VAL A 1 75 ? -16.001 -4.466 19.563 1.00 93.44 75 VAL A CA 1
ATOM 590 C C . VAL A 1 75 ? -17.402 -4.074 20.068 1.00 93.44 75 VAL A C 1
ATOM 592 O O . VAL A 1 75 ? -17.637 -2.875 20.193 1.00 93.44 75 VAL A O 1
ATOM 595 N N . PRO A 1 76 ? -18.320 -5.002 20.414 1.00 94.44 76 PRO A N 1
ATOM 596 C CA . PRO A 1 76 ? -19.597 -4.637 21.037 1.00 94.44 76 PRO A CA 1
ATOM 597 C C . PRO A 1 76 ? -19.468 -3.733 22.270 1.00 94.44 76 PRO A C 1
ATOM 599 O O . PRO A 1 76 ? -20.201 -2.759 22.405 1.00 94.44 76 PRO A O 1
ATOM 602 N N . GLU A 1 77 ? -18.508 -4.021 23.146 1.00 95.75 77 GLU A N 1
ATOM 603 C CA . GLU A 1 77 ? -18.323 -3.265 24.387 1.00 95.75 77 GLU A CA 1
ATOM 604 C C . GLU A 1 77 ? -17.694 -1.883 24.151 1.00 95.75 77 GLU A C 1
ATOM 606 O O . GLU A 1 77 ? -17.988 -0.943 24.882 1.00 95.75 77 GLU A O 1
ATOM 611 N N . LEU A 1 78 ? -16.892 -1.716 23.094 1.00 94.19 78 LEU A N 1
ATOM 612 C CA . LEU A 1 78 ? -16.431 -0.401 22.637 1.00 94.19 78 LEU A CA 1
ATOM 613 C C . LEU A 1 78 ? -17.607 0.474 22.182 1.00 94.19 78 LEU A C 1
ATOM 615 O O . LEU A 1 78 ? -17.629 1.662 22.491 1.00 94.19 78 LEU A O 1
ATOM 619 N N . TYR A 1 79 ? -18.603 -0.099 21.499 1.00 93.00 79 TYR A N 1
ATOM 620 C CA . TYR A 1 79 ? -19.821 0.637 21.140 1.00 93.00 79 TYR A CA 1
ATOM 621 C C . TYR A 1 79 ? -20.656 1.013 22.370 1.00 93.00 79 TYR A C 1
ATOM 623 O O . TYR A 1 79 ? -21.156 2.136 22.429 1.00 93.00 79 TYR A O 1
ATOM 631 N N . ASN A 1 80 ? -20.774 0.120 23.359 1.00 93.62 80 ASN A N 1
ATOM 632 C CA . ASN A 1 80 ? -21.443 0.432 24.628 1.00 93.62 80 ASN A CA 1
ATOM 633 C C . ASN A 1 80 ? -20.744 1.597 25.344 1.00 93.62 80 ASN A C 1
ATOM 635 O O . ASN A 1 80 ? -21.394 2.573 25.710 1.00 93.62 80 ASN A O 1
ATOM 639 N N . LEU A 1 81 ? -19.414 1.534 25.464 1.00 93.56 81 LEU A N 1
ATOM 640 C CA . LEU A 1 81 ? -18.611 2.593 26.075 1.00 93.56 81 LEU A CA 1
ATOM 641 C C . LEU A 1 81 ? -18.767 3.931 25.338 1.00 93.56 81 LEU A C 1
ATOM 643 O O . LEU A 1 81 ? -18.923 4.969 25.975 1.00 93.56 81 LEU A O 1
ATOM 647 N N . ALA A 1 82 ? -18.758 3.916 24.003 1.00 93.62 82 ALA A N 1
ATOM 648 C CA . ALA A 1 82 ? -18.972 5.118 23.201 1.00 93.62 82 ALA A CA 1
ATOM 649 C C . ALA A 1 82 ? -20.355 5.739 23.453 1.00 93.62 82 ALA A C 1
ATOM 651 O O . ALA A 1 82 ? -20.470 6.953 23.609 1.00 93.62 82 ALA A O 1
ATOM 652 N N . ALA A 1 83 ? -21.401 4.913 23.554 1.00 92.50 83 ALA A N 1
ATOM 653 C CA . ALA A 1 83 ? -22.744 5.385 23.878 1.00 92.50 83 ALA A CA 1
ATOM 654 C C . ALA A 1 83 ? -22.819 5.995 25.291 1.00 92.50 83 ALA A C 1
ATOM 656 O O . ALA A 1 83 ? -23.440 7.042 25.471 1.00 92.50 83 ALA A O 1
ATOM 657 N N . GLU A 1 84 ? -22.155 5.391 26.282 1.00 92.44 84 GLU A N 1
ATOM 658 C CA . GLU A 1 84 ? -22.067 5.920 27.653 1.00 92.44 84 GLU A CA 1
ATOM 659 C C . GLU A 1 84 ? -21.328 7.264 27.725 1.00 92.44 84 GLU A C 1
ATOM 661 O O . GLU A 1 84 ? -21.710 8.139 28.503 1.00 92.44 84 GLU A O 1
ATOM 666 N N . GLN A 1 85 ? -20.294 7.449 26.898 1.00 90.69 85 GLN A N 1
ATOM 667 C CA . GLN A 1 85 ? -19.535 8.701 26.791 1.00 90.69 85 GLN A CA 1
ATOM 668 C C . GLN A 1 85 ? -20.252 9.779 25.964 1.00 90.69 85 GLN A C 1
ATOM 670 O O . GLN A 1 85 ? -19.784 10.915 25.902 1.00 90.69 85 GLN A O 1
ATOM 675 N N . GLY A 1 86 ? -21.395 9.450 25.354 1.00 88.75 86 GLY A N 1
ATOM 676 C CA . GLY A 1 86 ? -22.156 10.373 24.516 1.00 88.75 86 GLY A CA 1
ATOM 677 C C . GLY A 1 86 ? -21.540 10.613 23.135 1.00 88.75 86 GLY A C 1
ATOM 678 O O . GLY A 1 86 ? -21.847 11.631 22.515 1.00 88.75 86 GLY A O 1
ATOM 679 N N . SER A 1 87 ? -20.690 9.703 22.642 1.00 86.81 87 SER A N 1
ATOM 680 C CA . SER A 1 87 ? -20.156 9.769 21.278 1.00 86.81 87 SER A CA 1
ATOM 681 C C . SER A 1 87 ? -21.280 9.747 20.241 1.00 86.81 87 SER A C 1
ATOM 683 O O . SER A 1 87 ? -22.288 9.053 20.391 1.00 86.81 87 SER A O 1
ATOM 685 N N . ILE A 1 88 ? -21.088 10.478 19.142 1.00 72.31 88 ILE A N 1
ATOM 686 C CA . ILE A 1 88 ? -22.043 10.495 18.031 1.00 72.31 88 ILE A CA 1
ATOM 687 C C . ILE A 1 88 ? -21.898 9.187 17.243 1.00 72.31 88 ILE A C 1
ATOM 689 O O . ILE A 1 88 ? -20.921 8.986 16.528 1.00 72.31 88 ILE A O 1
ATOM 693 N N . LEU A 1 89 ? -22.892 8.302 17.364 1.00 69.56 89 LEU A N 1
ATOM 694 C CA . LEU A 1 89 ? -22.951 7.006 16.669 1.00 69.56 89 LEU A CA 1
ATOM 695 C C . LEU A 1 89 ? -23.865 7.025 15.436 1.00 69.56 89 LEU A C 1
ATOM 697 O O . LEU A 1 89 ? -24.288 5.969 14.960 1.00 69.56 89 LEU A O 1
ATOM 701 N N . ASP A 1 90 ? -24.201 8.214 14.933 1.00 72.94 90 ASP A N 1
ATOM 702 C CA . ASP A 1 90 ? -25.115 8.357 13.805 1.00 72.94 90 ASP A CA 1
ATOM 703 C C . ASP A 1 90 ? -24.577 7.611 12.587 1.00 72.94 90 ASP A C 1
ATOM 705 O O . ASP A 1 90 ? -23.508 7.917 12.045 1.00 72.94 90 ASP A O 1
ATOM 709 N N . TYR A 1 91 ? -25.359 6.634 12.134 1.00 70.38 91 TYR A N 1
ATOM 710 C CA . TYR A 1 91 ? -25.064 5.916 10.910 1.00 70.38 91 TYR A CA 1
ATOM 711 C C . TYR A 1 91 ? -25.060 6.891 9.732 1.00 70.38 91 TYR A C 1
ATOM 713 O O . TYR A 1 91 ? -26.070 7.528 9.416 1.00 70.38 91 TYR A O 1
ATOM 721 N N . ARG A 1 92 ? -23.924 6.958 9.041 1.00 76.25 92 ARG A N 1
ATOM 722 C CA . ARG A 1 92 ? -23.795 7.625 7.749 1.00 76.25 92 ARG A CA 1
ATOM 723 C C . ARG A 1 92 ? -23.456 6.578 6.694 1.00 76.25 92 ARG A C 1
ATOM 725 O O . ARG A 1 92 ? -22.476 5.855 6.876 1.00 76.25 92 ARG A O 1
ATOM 732 N N . PRO A 1 93 ? -24.232 6.478 5.598 1.00 79.75 93 PRO A N 1
ATOM 733 C CA . PRO A 1 93 ? -23.823 5.677 4.457 1.00 79.75 93 PRO A CA 1
ATOM 734 C C . PRO A 1 93 ? -22.434 6.119 3.998 1.00 79.75 93 PRO A C 1
ATOM 736 O O . PRO A 1 93 ? -22.219 7.301 3.731 1.00 79.75 93 PRO A O 1
ATOM 739 N N . LEU A 1 94 ? -21.502 5.174 3.922 1.00 85.81 94 LEU A N 1
ATOM 740 C CA . LEU A 1 94 ? -20.174 5.441 3.387 1.00 85.81 94 LEU A CA 1
ATOM 741 C C . LEU A 1 94 ? -20.258 5.539 1.863 1.00 85.81 94 LEU A C 1
ATOM 743 O O . LEU A 1 94 ? -20.865 4.691 1.206 1.00 85.81 94 LEU A O 1
ATOM 747 N N . SER A 1 95 ? -19.631 6.569 1.311 1.00 88.88 95 SER A N 1
ATOM 748 C CA . SER A 1 95 ? -19.500 6.810 -0.125 1.00 88.88 95 SER A CA 1
ATOM 749 C C . SER A 1 95 ? -18.028 6.908 -0.526 1.00 88.88 95 SER A C 1
ATOM 751 O O . SER A 1 95 ? -17.133 6.945 0.312 1.00 88.88 95 SER A O 1
ATOM 753 N N . GLY A 1 96 ? -17.761 6.899 -1.834 1.00 89.94 96 GLY A N 1
ATOM 754 C CA . GLY A 1 96 ? -16.415 7.075 -2.392 1.00 89.94 96 GLY A CA 1
ATOM 755 C C . GLY A 1 96 ? -15.814 5.826 -3.029 1.00 89.94 96 GLY A C 1
ATOM 756 O O . GLY A 1 96 ? -15.081 5.929 -4.012 1.00 89.94 96 GLY A O 1
ATOM 757 N N . MET A 1 97 ? -16.201 4.643 -2.553 1.00 93.25 97 MET A N 1
ATOM 758 C CA . MET A 1 97 ? -15.796 3.365 -3.139 1.00 93.25 97 MET A CA 1
ATOM 759 C C . MET A 1 97 ? -16.883 2.817 -4.065 1.00 93.25 97 MET A C 1
ATOM 761 O O . MET A 1 97 ? -18.063 2.805 -3.719 1.00 93.25 97 MET A O 1
ATOM 765 N N . ALA A 1 98 ? -16.475 2.336 -5.237 1.00 95.56 98 ALA A N 1
ATOM 766 C CA . ALA A 1 98 ? -17.333 1.587 -6.148 1.00 95.56 98 ALA A CA 1
ATOM 767 C C . ALA A 1 98 ? -16.971 0.104 -6.093 1.00 95.56 98 ALA A C 1
ATOM 769 O O . ALA A 1 98 ? -15.799 -0.233 -5.939 1.00 95.56 98 ALA A O 1
ATOM 770 N N . PHE A 1 99 ? -17.958 -0.775 -6.264 1.00 97.06 99 PHE A N 1
ATOM 771 C CA . PHE A 1 99 ? -17.763 -2.222 -6.233 1.00 97.06 99 PHE A CA 1
ATOM 772 C C . PHE A 1 99 ? -18.366 -2.882 -7.471 1.00 97.06 99 PHE A C 1
ATOM 774 O O . PHE A 1 99 ? -19.438 -2.487 -7.926 1.00 97.06 99 PHE A O 1
ATOM 781 N N . ALA A 1 100 ? -17.680 -3.889 -8.005 1.00 97.44 100 ALA A N 1
ATOM 782 C CA . ALA A 1 100 ? -18.155 -4.692 -9.125 1.00 97.44 100 ALA A CA 1
ATOM 783 C C . ALA A 1 100 ? -17.593 -6.115 -9.042 1.00 97.44 100 ALA A C 1
ATOM 785 O O . ALA A 1 100 ? -16.385 -6.291 -8.854 1.00 97.44 100 ALA A O 1
ATOM 786 N N . ASP A 1 101 ? -18.456 -7.117 -9.232 1.00 96.81 101 ASP A N 1
ATOM 787 C CA . ASP A 1 101 ? -18.037 -8.520 -9.356 1.00 96.81 101 ASP A CA 1
ATOM 788 C C . ASP A 1 101 ? -17.160 -8.724 -10.594 1.00 96.81 101 ASP A C 1
ATOM 790 O O . ASP A 1 101 ? -16.133 -9.398 -10.536 1.00 96.81 101 ASP A O 1
ATOM 794 N N . ALA A 1 102 ? -17.536 -8.090 -11.709 1.00 95.75 102 ALA A N 1
ATOM 795 C CA . ALA A 1 102 ? -16.751 -8.109 -12.932 1.00 95.75 102 ALA A CA 1
ATOM 796 C C . ALA A 1 102 ? -15.439 -7.331 -12.755 1.00 95.75 102 ALA A C 1
ATOM 798 O O . ALA A 1 102 ? -15.418 -6.194 -12.277 1.00 95.75 102 ALA A O 1
ATOM 799 N N . MET A 1 103 ? -14.344 -7.956 -13.179 1.00 93.69 103 MET A N 1
ATOM 800 C CA . MET A 1 103 ? -13.015 -7.359 -13.183 1.00 93.69 103 MET A CA 1
ATOM 801 C C . MET A 1 103 ? -12.920 -6.250 -14.251 1.00 93.69 103 MET A C 1
ATOM 803 O O . MET A 1 103 ? -13.353 -6.473 -15.386 1.00 93.69 103 MET A O 1
ATOM 807 N N . PRO A 1 104 ? -12.335 -5.078 -13.935 1.00 93.06 104 PRO A N 1
ATOM 808 C CA . PRO A 1 104 ? -12.052 -4.048 -14.934 1.00 93.06 104 PRO A CA 1
ATOM 809 C C . PRO A 1 104 ? -11.085 -4.536 -16.022 1.00 93.06 104 PRO A C 1
ATOM 811 O O . PRO A 1 104 ? -10.232 -5.391 -15.785 1.00 93.06 104 PRO A O 1
ATOM 814 N N . THR A 1 105 ? -11.178 -3.964 -17.221 1.00 92.75 105 THR A N 1
ATOM 815 C CA . THR A 1 105 ? -10.198 -4.196 -18.295 1.00 92.75 105 THR A CA 1
ATOM 816 C C . THR A 1 105 ? -8.924 -3.377 -18.075 1.00 92.75 105 THR A C 1
ATOM 818 O O . THR A 1 105 ? -8.956 -2.360 -17.391 1.00 92.75 105 THR A O 1
ATOM 821 N N . GLY A 1 106 ? -7.817 -3.764 -18.715 1.00 90.19 106 GLY A N 1
ATOM 822 C CA . GLY A 1 106 ? -6.572 -2.979 -18.699 1.00 90.19 106 GLY A CA 1
ATOM 823 C C . GLY A 1 106 ? -5.657 -3.240 -17.498 1.00 90.19 106 GLY A C 1
ATOM 824 O O . GLY A 1 106 ? -4.720 -2.478 -17.276 1.00 90.19 106 GLY A O 1
ATOM 825 N N . GLY A 1 107 ? -5.920 -4.304 -16.737 1.00 94.50 107 GLY A N 1
ATOM 826 C CA . GLY A 1 107 ? -5.016 -4.784 -15.697 1.00 94.50 107 GLY A CA 1
ATOM 827 C C . GLY A 1 107 ? -3.788 -5.491 -16.273 1.00 94.50 107 GLY A C 1
ATOM 828 O O . GLY A 1 107 ? -3.810 -5.993 -17.399 1.00 94.50 107 GLY A O 1
ATOM 829 N N . ILE A 1 108 ? -2.718 -5.529 -15.483 1.00 96.19 108 ILE A N 1
ATOM 830 C CA . ILE A 1 108 ? -1.538 -6.362 -15.734 1.00 96.19 108 ILE A CA 1
ATOM 831 C C . ILE A 1 108 ? -1.644 -7.591 -14.834 1.00 96.19 108 ILE A C 1
ATOM 833 O O . ILE A 1 108 ? -1.772 -7.450 -13.618 1.00 96.19 108 ILE A O 1
ATOM 837 N N . GLY A 1 109 ? -1.566 -8.794 -15.404 1.00 97.56 109 GLY A N 1
ATOM 838 C CA . GLY A 1 109 ? -1.594 -10.026 -14.616 1.00 97.56 109 GLY A CA 1
ATOM 839 C C . GLY A 1 109 ? -0.428 -10.094 -13.626 1.00 97.56 109 GLY A C 1
ATOM 840 O O . GLY A 1 109 ? 0.722 -9.835 -13.989 1.00 97.56 109 GLY A O 1
ATOM 841 N N . LEU A 1 110 ? -0.722 -10.428 -12.370 1.00 98.06 110 LEU A N 1
ATOM 842 C CA . LEU A 1 110 ? 0.210 -10.344 -11.252 1.00 98.06 110 LEU A CA 1
ATOM 843 C C . LEU A 1 110 ? 0.048 -11.546 -10.312 1.00 98.06 110 LEU A C 1
ATOM 845 O O . LEU A 1 110 ? -1.038 -11.799 -9.794 1.00 98.06 110 LEU A O 1
ATOM 849 N N . ASN A 1 111 ? 1.150 -12.249 -10.052 1.00 98.12 111 ASN A N 1
ATOM 850 C CA . ASN A 1 111 ? 1.190 -13.364 -9.105 1.00 98.12 111 ASN A CA 1
ATOM 851 C C . ASN A 1 111 ? 1.461 -12.888 -7.676 1.00 98.12 111 ASN A C 1
ATOM 853 O O . ASN A 1 111 ? 0.903 -13.433 -6.727 1.00 98.12 111 ASN A O 1
ATOM 857 N N . ALA A 1 112 ? 2.327 -11.886 -7.511 1.00 97.88 112 ALA A N 1
ATOM 858 C CA . ALA A 1 112 ? 2.681 -11.351 -6.204 1.00 97.88 112 ALA A CA 1
ATOM 859 C C . ALA A 1 112 ? 3.211 -9.913 -6.285 1.00 97.88 112 ALA A C 1
ATOM 861 O O . ALA A 1 112 ? 3.563 -9.424 -7.360 1.00 97.88 112 ALA A O 1
ATOM 862 N N . MET A 1 113 ? 3.326 -9.256 -5.134 1.00 96.88 113 MET A N 1
ATOM 863 C CA . MET A 1 113 ? 4.125 -8.047 -4.954 1.00 96.88 113 MET A CA 1
ATOM 864 C C . MET A 1 113 ? 4.773 -8.017 -3.572 1.00 96.88 113 MET A C 1
ATOM 866 O O . MET A 1 113 ? 4.212 -8.554 -2.617 1.00 96.88 113 MET A O 1
ATOM 870 N N . ASP A 1 114 ? 5.877 -7.288 -3.471 1.00 95.50 114 ASP A N 1
ATOM 871 C CA . ASP A 1 114 ? 6.529 -6.940 -2.216 1.00 95.50 114 ASP A CA 1
ATOM 872 C C . ASP A 1 114 ? 6.630 -5.422 -2.060 1.00 95.50 114 ASP A C 1
ATOM 874 O O . ASP A 1 114 ? 6.895 -4.680 -3.013 1.00 95.50 114 ASP A O 1
ATOM 878 N N . ILE A 1 115 ? 6.430 -4.972 -0.824 1.00 95.00 115 ILE A N 1
ATOM 879 C CA . ILE A 1 115 ? 6.678 -3.607 -0.372 1.00 95.00 115 ILE A CA 1
ATOM 880 C C . ILE A 1 115 ? 7.780 -3.673 0.679 1.00 95.00 115 ILE A C 1
ATOM 882 O O . ILE A 1 115 ? 7.555 -4.182 1.778 1.00 95.00 115 ILE A O 1
ATOM 886 N N . LEU A 1 116 ? 8.959 -3.151 0.354 1.00 91.50 116 LEU A N 1
ATOM 887 C CA . LEU A 1 116 ? 10.065 -3.021 1.299 1.00 91.50 116 LEU A CA 1
ATOM 888 C C . LEU A 1 116 ? 10.002 -1.639 1.964 1.00 91.50 116 LEU A C 1
ATOM 890 O O . LEU A 1 116 ? 10.279 -0.629 1.319 1.00 91.50 116 LEU A O 1
ATOM 894 N N . TYR A 1 117 ? 9.628 -1.606 3.242 1.00 87.88 117 TYR A N 1
ATOM 895 C CA . TYR A 1 117 ? 9.554 -0.429 4.109 1.00 87.88 117 TYR A CA 1
ATOM 896 C C . TYR A 1 117 ? 10.838 -0.257 4.897 1.00 87.88 117 TYR A C 1
ATOM 898 O O . TYR A 1 117 ? 11.005 -0.886 5.950 1.00 87.88 117 TYR A O 1
ATOM 906 N N . TYR A 1 118 ? 11.723 0.622 4.422 1.00 74.19 118 TYR A N 1
ATOM 907 C CA . TYR A 1 118 ? 13.067 0.747 4.987 1.00 74.19 118 TYR A CA 1
ATOM 908 C C . TYR A 1 118 ? 13.782 -0.633 4.956 1.00 74.19 118 TYR A C 1
ATOM 910 O O . TYR A 1 118 ? 13.179 -1.676 4.718 1.00 74.19 118 TYR A O 1
ATOM 918 N N . ARG A 1 119 ? 15.095 -0.714 5.138 1.00 70.12 119 ARG A N 1
ATOM 919 C CA . ARG A 1 119 ? 15.862 -1.974 4.949 1.00 70.12 119 ARG A CA 1
ATOM 920 C C . ARG A 1 119 ? 15.522 -3.155 5.897 1.00 70.12 119 ARG A C 1
ATOM 922 O O . ARG A 1 119 ? 16.305 -4.093 6.001 1.00 70.12 119 ARG A O 1
ATOM 929 N N . TYR A 1 120 ? 14.409 -3.105 6.630 1.00 75.19 120 TYR A N 1
ATOM 930 C CA . TYR A 1 120 ? 14.091 -4.013 7.736 1.00 75.19 120 TYR A CA 1
ATOM 931 C C . TYR A 1 120 ? 12.707 -4.667 7.685 1.00 75.19 120 TYR A C 1
ATOM 933 O O . TYR A 1 120 ? 12.493 -5.632 8.419 1.00 75.19 120 TYR A O 1
ATOM 941 N N . SER A 1 121 ? 11.756 -4.156 6.896 1.00 89.12 121 SER A N 1
ATOM 942 C CA . SER A 1 121 ? 10.391 -4.692 6.895 1.00 89.12 121 SER A CA 1
ATOM 943 C C . SER A 1 121 ? 9.858 -4.866 5.483 1.00 89.12 121 SER A C 1
ATOM 945 O O . SER A 1 121 ? 9.700 -3.899 4.748 1.00 89.12 121 SER A O 1
ATOM 947 N N . THR A 1 122 ? 9.541 -6.102 5.116 1.00 92.88 122 THR A N 1
ATOM 948 C CA . THR A 1 122 ? 8.896 -6.426 3.843 1.00 92.88 122 THR A CA 1
ATOM 949 C C . THR A 1 122 ? 7.471 -6.880 4.103 1.00 92.88 122 THR A C 1
ATOM 951 O O . THR A 1 122 ? 7.242 -7.816 4.872 1.00 92.88 122 THR A O 1
ATOM 954 N N . VAL A 1 123 ? 6.503 -6.257 3.439 1.00 96.62 123 VAL A N 1
ATOM 955 C CA . VAL A 1 123 ? 5.135 -6.775 3.355 1.00 96.62 123 VAL A CA 1
ATOM 956 C C . VAL A 1 123 ? 4.923 -7.361 1.973 1.00 96.62 123 VAL A C 1
ATOM 958 O O . VAL A 1 123 ? 5.030 -6.641 0.984 1.00 96.62 123 VAL A O 1
ATOM 961 N N . GLY A 1 124 ? 4.593 -8.648 1.923 1.00 97.44 124 GLY A N 1
ATOM 962 C CA . GLY A 1 124 ? 4.293 -9.344 0.681 1.00 97.44 124 GLY A CA 1
ATOM 963 C C . GLY A 1 124 ? 2.803 -9.619 0.521 1.00 97.44 124 GLY A C 1
ATOM 964 O O . GLY A 1 124 ? 2.067 -9.791 1.501 1.00 97.44 124 GLY A O 1
ATOM 965 N N . TRP A 1 125 ? 2.377 -9.685 -0.734 1.00 98.56 125 TRP A N 1
ATOM 966 C CA . TRP A 1 125 ? 1.048 -10.114 -1.149 1.00 98.56 125 TRP A CA 1
ATOM 967 C C . TRP A 1 125 ? 1.172 -11.113 -2.290 1.00 98.56 125 TRP A C 1
ATOM 969 O O . TRP A 1 125 ? 1.696 -10.766 -3.341 1.00 98.56 125 TRP A O 1
ATOM 979 N N . ALA A 1 126 ? 0.664 -12.330 -2.105 1.00 98.62 126 ALA A N 1
ATOM 980 C CA . ALA A 1 126 ? 0.641 -13.367 -3.140 1.00 98.62 126 ALA A CA 1
ATOM 981 C C . ALA A 1 126 ? -0.802 -13.720 -3.508 1.00 98.62 126 ALA A C 1
ATOM 983 O O . ALA A 1 126 ? -1.636 -13.895 -2.621 1.00 98.62 126 ALA A O 1
ATOM 984 N N . TYR A 1 127 ? -1.119 -13.816 -4.796 1.00 98.75 127 TYR A N 1
ATOM 985 C CA . TYR A 1 127 ? -2.470 -14.128 -5.246 1.00 98.75 127 TYR A CA 1
ATOM 986 C C . TYR A 1 127 ? -2.751 -1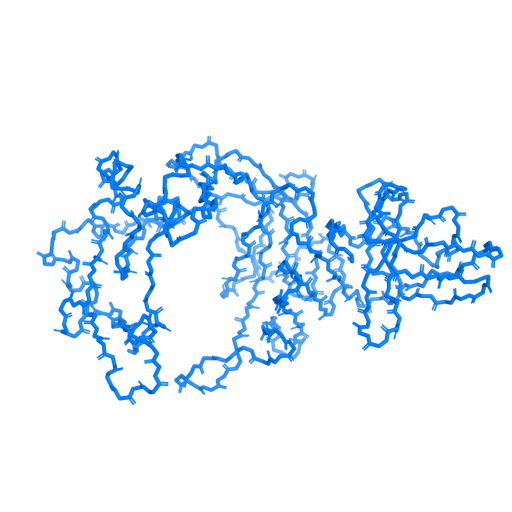5.630 -5.167 1.00 98.75 127 TYR A C 1
ATOM 988 O O . TYR A 1 127 ? -2.048 -16.447 -5.759 1.00 98.75 127 TYR A O 1
ATOM 996 N N . ASP A 1 128 ? -3.822 -15.994 -4.469 1.00 98.56 128 ASP A N 1
ATOM 997 C CA . ASP A 1 128 ? -4.383 -17.338 -4.476 1.00 98.56 128 ASP A CA 1
ATOM 998 C C . ASP A 1 128 ? -5.556 -17.376 -5.458 1.00 98.56 128 ASP A C 1
ATOM 1000 O O . ASP A 1 128 ? -6.676 -16.979 -5.130 1.00 98.56 128 ASP A O 1
ATOM 1004 N N . ALA A 1 129 ? -5.300 -17.861 -6.675 1.00 97.81 129 ALA A N 1
ATOM 1005 C CA . ALA A 1 129 ? -6.313 -17.945 -7.725 1.00 97.81 129 ALA A CA 1
ATOM 1006 C C . ALA A 1 129 ? -7.457 -18.917 -7.390 1.00 97.81 129 ALA A C 1
ATOM 1008 O O . ALA A 1 129 ? -8.579 -18.713 -7.849 1.00 97.81 129 ALA A O 1
ATOM 1009 N N . ALA A 1 130 ? -7.204 -19.948 -6.575 1.00 98.06 130 ALA A N 1
ATOM 1010 C CA . ALA A 1 130 ? -8.231 -20.913 -6.192 1.00 98.06 130 ALA A CA 1
ATOM 1011 C C . ALA A 1 130 ? -9.241 -20.300 -5.212 1.00 98.06 130 ALA A C 1
ATOM 1013 O O . ALA A 1 130 ? -10.432 -20.600 -5.279 1.00 98.06 130 ALA A O 1
ATOM 1014 N N . ARG A 1 131 ? -8.772 -19.425 -4.314 1.00 97.75 131 ARG A N 1
ATOM 1015 C CA . ARG A 1 131 ? -9.623 -18.696 -3.358 1.00 97.75 131 ARG A CA 1
ATOM 1016 C C . ARG A 1 131 ? -10.061 -17.319 -3.860 1.00 97.75 131 ARG A C 1
ATOM 1018 O O . ARG A 1 131 ? -10.978 -16.728 -3.298 1.00 97.75 131 ARG A O 1
ATOM 1025 N N . GLY A 1 132 ? -9.416 -16.795 -4.898 1.00 97.62 132 GLY A N 1
ATOM 1026 C CA . GLY A 1 132 ? -9.687 -15.477 -5.461 1.00 97.62 132 GLY A CA 1
ATOM 1027 C C . GLY A 1 132 ? -9.319 -14.314 -4.532 1.00 97.62 132 GLY A C 1
ATOM 1028 O O . GLY A 1 132 ? -9.998 -13.284 -4.586 1.00 97.62 132 GLY A O 1
ATOM 1029 N N . VAL A 1 133 ? -8.287 -14.472 -3.693 1.00 98.56 133 VAL A N 1
ATOM 1030 C CA . VAL A 1 133 ? -7.838 -13.491 -2.681 1.00 98.56 133 VAL A CA 1
ATOM 1031 C C . VAL A 1 133 ? -6.315 -13.340 -2.666 1.00 98.56 133 VAL A C 1
ATOM 1033 O O . VAL A 1 133 ? -5.586 -14.228 -3.097 1.00 98.56 133 VAL A O 1
ATOM 1036 N N . TRP A 1 134 ? -5.827 -12.226 -2.127 1.00 98.81 134 TRP A N 1
ATOM 1037 C CA . TRP A 1 134 ? -4.412 -11.978 -1.856 1.00 98.81 134 TRP A CA 1
ATOM 1038 C C . TRP A 1 134 ? -4.046 -12.429 -0.444 1.00 98.81 134 TRP A C 1
ATOM 1040 O O . TRP A 1 134 ? -4.748 -12.096 0.507 1.00 98.81 134 TRP A O 1
ATOM 1050 N N . LEU A 1 135 ? -2.944 -13.157 -0.300 1.00 98.81 135 LEU A N 1
ATOM 1051 C CA . LEU A 1 135 ? -2.399 -13.661 0.959 1.00 98.81 135 LEU A CA 1
ATOM 1052 C C . LEU A 1 135 ? -1.314 -12.713 1.470 1.00 98.81 135 LEU A C 1
ATOM 1054 O O . LEU A 1 135 ? -0.356 -12.442 0.746 1.00 98.81 135 LEU A O 1
ATOM 1058 N N . ARG A 1 136 ? -1.431 -12.236 2.713 1.00 98.62 136 ARG A N 1
ATOM 1059 C CA . ARG A 1 136 ? -0.462 -11.301 3.299 1.00 98.62 136 ARG A CA 1
ATOM 1060 C C . ARG A 1 136 ? 0.694 -12.031 3.975 1.00 98.62 136 ARG A C 1
ATOM 1062 O O . ARG A 1 136 ? 0.476 -12.933 4.787 1.00 98.62 136 ARG A O 1
ATOM 1069 N N . SER A 1 137 ? 1.917 -11.577 3.749 1.00 98.19 137 SER A N 1
ATOM 1070 C CA . SER A 1 137 ? 3.099 -11.965 4.523 1.00 98.19 137 SER A CA 1
ATOM 1071 C C . SER A 1 137 ? 3.741 -10.750 5.200 1.00 98.19 137 SER A C 1
ATOM 1073 O O . SER A 1 137 ? 3.418 -9.595 4.906 1.00 98.19 137 SER A O 1
ATOM 1075 N N . HIS A 1 138 ? 4.612 -10.999 6.170 1.00 96.00 138 HIS A N 1
ATOM 1076 C CA . HIS A 1 138 ? 5.496 -10.002 6.762 1.00 96.00 138 HIS A CA 1
ATOM 1077 C C . HIS A 1 138 ? 6.861 -10.658 6.971 1.00 96.00 138 HIS A C 1
ATOM 1079 O O . HIS A 1 138 ? 6.948 -11.704 7.610 1.00 96.00 138 HIS A O 1
ATOM 1085 N N . ASN A 1 139 ? 7.917 -10.068 6.411 1.00 93.56 139 ASN A N 1
ATOM 1086 C CA . ASN A 1 139 ? 9.294 -10.562 6.487 1.00 93.56 139 ASN A CA 1
ATOM 1087 C C . ASN A 1 139 ? 9.417 -12.029 6.046 1.00 93.56 139 ASN A C 1
ATOM 1089 O O . ASN A 1 139 ? 10.056 -12.843 6.706 1.00 93.56 139 ASN A O 1
ATOM 1093 N N . GLY A 1 140 ? 8.745 -12.373 4.942 1.00 91.38 140 GLY A N 1
ATOM 1094 C CA . GLY A 1 140 ? 8.750 -13.718 4.358 1.00 91.38 140 GLY A CA 1
ATOM 1095 C C . GLY A 1 140 ? 7.856 -14.746 5.064 1.00 91.38 140 GLY A C 1
ATOM 1096 O O . GLY A 1 140 ? 7.621 -15.814 4.507 1.00 91.38 140 GLY A O 1
ATOM 1097 N N . ALA A 1 141 ? 7.304 -14.439 6.243 1.00 96.44 141 ALA A N 1
ATOM 1098 C CA . ALA A 1 141 ? 6.408 -15.336 6.970 1.00 96.44 141 ALA A CA 1
ATOM 1099 C C . ALA A 1 141 ? 4.924 -14.991 6.725 1.00 96.44 141 ALA A C 1
ATOM 1101 O O . ALA A 1 141 ? 4.588 -13.808 6.602 1.00 96.44 141 ALA A O 1
ATOM 1102 N N . PRO A 1 142 ? 4.007 -15.979 6.687 1.00 98.06 142 PRO A N 1
ATOM 1103 C CA . PRO A 1 142 ? 2.567 -15.723 6.686 1.00 98.06 142 PRO A CA 1
ATOM 1104 C C . PRO A 1 142 ? 2.158 -14.806 7.845 1.00 98.06 142 PRO A C 1
ATOM 1106 O O . PRO A 1 142 ? 2.493 -15.075 8.997 1.00 98.06 142 PRO A O 1
ATOM 1109 N N . HIS A 1 143 ? 1.426 -13.727 7.561 1.00 97.88 143 HIS A N 1
ATOM 1110 C CA . HIS A 1 143 ? 0.869 -12.884 8.616 1.00 97.88 143 HIS A CA 1
ATOM 1111 C C . HIS A 1 143 ? -0.482 -13.461 9.030 1.00 97.88 143 HIS A C 1
ATOM 1113 O O . HIS A 1 143 ? -1.402 -13.476 8.218 1.00 97.88 143 HIS A O 1
ATOM 1119 N N . THR A 1 144 ? -0.596 -13.963 10.256 1.00 97.81 144 THR A N 1
ATOM 1120 C CA . THR A 1 144 ? -1.776 -14.699 10.727 1.00 97.81 144 THR A CA 1
ATOM 1121 C C . THR A 1 144 ? -2.562 -13.934 11.781 1.00 97.81 144 THR A C 1
ATOM 1123 O O . THR A 1 144 ? -1.982 -13.264 12.634 1.00 97.81 144 THR A O 1
ATOM 1126 N N . ASP A 1 145 ? -3.878 -14.104 11.766 1.00 95.50 145 ASP A N 1
ATOM 1127 C CA . ASP A 1 145 ? -4.739 -13.761 12.892 1.00 95.50 145 ASP A CA 1
ATOM 1128 C C . ASP A 1 145 ? -4.478 -14.737 14.053 1.00 95.50 145 ASP A C 1
ATOM 1130 O O . ASP A 1 145 ? -4.491 -15.955 13.868 1.00 95.50 145 ASP A O 1
ATOM 1134 N N . ALA A 1 146 ? -4.209 -14.210 15.249 1.00 91.56 146 ALA A N 1
ATOM 1135 C CA . ALA A 1 146 ? -3.798 -15.026 16.392 1.00 91.56 146 ALA A CA 1
ATOM 1136 C C . ALA A 1 146 ? -4.929 -15.894 16.975 1.00 91.56 146 ALA A C 1
ATOM 1138 O O . ALA A 1 146 ? -4.642 -16.915 17.594 1.00 91.56 146 ALA A O 1
ATOM 1139 N N . VAL A 1 147 ? -6.195 -15.501 16.797 1.00 90.88 147 VAL A N 1
ATOM 1140 C CA . VAL A 1 147 ? -7.355 -16.221 17.346 1.00 90.88 147 VAL A CA 1
ATOM 1141 C C . VAL A 1 147 ? -7.699 -17.416 16.466 1.00 90.88 147 VAL A C 1
ATOM 1143 O O . VAL A 1 147 ? -7.919 -18.518 16.961 1.00 90.88 147 VAL A O 1
ATOM 1146 N N . SER A 1 148 ? -7.741 -17.200 15.153 1.00 94.06 148 SER A N 1
ATOM 1147 C CA . SER A 1 148 ? -8.119 -18.226 14.180 1.00 94.06 148 SER A CA 1
ATOM 1148 C C . SER A 1 148 ? -6.937 -19.046 13.657 1.00 94.06 148 SER A C 1
ATOM 1150 O O . SER A 1 148 ? -7.143 -20.133 13.124 1.00 94.06 148 SER A O 1
ATOM 1152 N N . GLY A 1 149 ? -5.710 -18.527 13.758 1.00 95.50 149 GLY A N 1
ATOM 1153 C CA . GLY A 1 149 ? -4.514 -19.108 13.139 1.00 95.50 149 GLY A CA 1
ATOM 1154 C C . GLY A 1 149 ? -4.472 -18.969 11.613 1.00 95.50 149 GLY A C 1
ATOM 1155 O O . GLY A 1 149 ? -3.506 -19.398 10.981 1.00 95.50 149 GLY A O 1
ATOM 1156 N N . ASN A 1 150 ? -5.495 -18.367 11.001 1.00 97.00 150 ASN A N 1
ATOM 1157 C CA . ASN A 1 150 ? -5.575 -18.209 9.557 1.00 97.00 150 ASN A CA 1
ATOM 1158 C C . ASN A 1 150 ? -4.663 -17.079 9.082 1.00 97.00 150 ASN A C 1
ATOM 1160 O O . ASN A 1 150 ? -4.564 -16.025 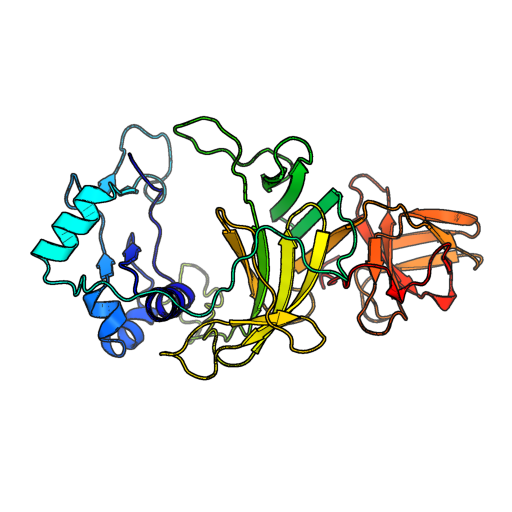9.714 1.00 97.00 150 ASN A O 1
ATOM 1164 N N . GLN A 1 151 ? -4.036 -17.271 7.922 1.00 98.38 151 GLN A N 1
ATOM 1165 C CA . GLN A 1 151 ? -3.319 -16.195 7.247 1.00 98.38 151 GLN A CA 1
ATOM 1166 C C . GLN A 1 151 ? -4.298 -15.087 6.845 1.00 98.38 151 GLN A C 1
ATOM 1168 O O . GLN A 1 151 ? -5.378 -15.358 6.316 1.00 98.38 151 GLN A O 1
ATOM 1173 N N . LEU A 1 152 ? -3.911 -13.835 7.079 1.00 98.44 152 LEU A N 1
ATOM 1174 C CA . LEU A 1 152 ? -4.675 -12.674 6.657 1.00 98.44 152 LEU A CA 1
ATOM 1175 C C . LEU A 1 152 ? -4.770 -12.649 5.133 1.00 98.44 152 LEU A C 1
ATOM 1177 O O . LEU A 1 152 ? -3.771 -12.807 4.422 1.00 98.44 152 LEU A O 1
ATOM 1181 N N . THR A 1 153 ? -5.983 -12.416 4.643 1.00 98.62 153 THR A N 1
ATOM 1182 C CA . THR A 1 153 ? -6.272 -12.326 3.213 1.00 98.62 153 THR A CA 1
ATOM 1183 C C . THR A 1 153 ? -6.999 -11.034 2.885 1.00 98.62 153 THR A C 1
ATOM 1185 O O . THR A 1 153 ? -7.584 -10.415 3.774 1.00 98.62 153 THR A O 1
ATOM 1188 N N . ALA A 1 154 ? -6.969 -10.618 1.622 1.00 98.75 154 ALA A N 1
ATOM 1189 C CA . ALA A 1 154 ? -7.759 -9.497 1.130 1.00 98.75 154 ALA A CA 1
ATOM 1190 C C . ALA A 1 154 ? -8.307 -9.775 -0.273 1.00 98.75 154 ALA A C 1
ATOM 1192 O O . ALA A 1 154 ? -7.582 -10.260 -1.142 1.00 98.75 154 ALA A O 1
ATOM 1193 N N . ALA A 1 155 ? -9.573 -9.437 -0.521 1.00 98.75 155 ALA A N 1
ATOM 1194 C CA . ALA A 1 155 ? -10.126 -9.424 -1.877 1.00 98.75 155 ALA A CA 1
ATOM 1195 C C . ALA A 1 155 ? -9.478 -8.320 -2.730 1.00 98.75 155 ALA A C 1
ATOM 1197 O O . ALA A 1 155 ? -9.244 -8.513 -3.925 1.00 98.75 155 ALA A O 1
ATOM 1198 N N . ASN A 1 156 ? -9.147 -7.194 -2.088 1.00 98.81 156 ASN A N 1
ATOM 1199 C CA . ASN A 1 156 ? -8.470 -6.054 -2.693 1.00 98.81 156 ASN A CA 1
ATOM 1200 C C . ASN A 1 156 ? -7.267 -5.623 -1.849 1.00 98.81 156 ASN A C 1
ATOM 1202 O O . ASN A 1 156 ? -7.386 -5.479 -0.632 1.00 98.81 156 ASN A O 1
ATOM 1206 N N . VAL A 1 157 ? -6.142 -5.326 -2.491 1.00 98.75 157 VAL A N 1
ATOM 1207 C CA . VAL A 1 157 ? -5.017 -4.626 -1.857 1.00 98.75 157 VAL A CA 1
ATOM 1208 C C . VAL A 1 157 ? -4.864 -3.281 -2.540 1.00 98.75 157 VAL A C 1
ATOM 1210 O O . VAL A 1 157 ? -4.730 -3.215 -3.756 1.00 98.75 157 VAL A O 1
ATOM 1213 N N . VAL A 1 158 ? -4.888 -2.208 -1.767 1.00 98.38 158 VAL A N 1
ATOM 1214 C CA . VAL A 1 158 ? -4.701 -0.852 -2.267 1.00 98.38 158 VAL A CA 1
ATOM 1215 C C . VAL A 1 158 ? -3.381 -0.314 -1.771 1.00 98.38 158 VAL A C 1
ATOM 1217 O O . VAL A 1 158 ? -3.160 -0.262 -0.570 1.00 98.38 158 VAL A O 1
ATOM 1220 N N . ILE A 1 159 ? -2.538 0.148 -2.681 1.00 97.81 159 ILE A N 1
ATOM 1221 C CA . ILE A 1 159 ? -1.356 0.934 -2.365 1.00 97.81 159 ILE A CA 1
ATOM 1222 C C . ILE A 1 159 ? -1.677 2.373 -2.729 1.00 97.81 159 ILE A C 1
ATOM 1224 O O . ILE A 1 159 ? -1.993 2.674 -3.881 1.00 97.81 159 ILE A O 1
ATOM 1228 N N . LEU A 1 160 ? -1.639 3.238 -1.726 1.00 96.19 160 LEU A N 1
ATOM 1229 C CA . LEU A 1 160 ? -2.027 4.633 -1.813 1.00 96.19 160 LEU A CA 1
ATOM 1230 C C . LEU A 1 160 ? -0.811 5.475 -1.442 1.00 96.19 160 LEU A C 1
ATOM 1232 O O . LEU A 1 160 ? -0.373 5.452 -0.294 1.00 96.19 160 LEU A O 1
ATOM 1236 N N . GLU A 1 161 ? -0.249 6.189 -2.411 1.00 95.44 161 GLU A N 1
ATOM 1237 C CA . GLU A 1 161 ? 0.825 7.149 -2.157 1.00 95.44 161 GLU A CA 1
ATOM 1238 C C . GLU A 1 161 ? 0.196 8.511 -1.848 1.00 95.44 161 GLU A C 1
ATOM 1240 O O . GLU A 1 161 ? -0.591 9.008 -2.654 1.00 95.44 161 GLU A O 1
ATOM 1245 N N . ALA A 1 162 ? 0.508 9.087 -0.688 1.00 95.19 162 ALA A N 1
ATOM 1246 C CA . ALA A 1 162 ? 0.004 10.392 -0.271 1.00 95.19 162 ALA A CA 1
ATOM 1247 C C . ALA A 1 162 ? 1.090 11.241 0.394 1.00 95.19 162 ALA A C 1
ATOM 1249 O O . ALA A 1 162 ? 2.063 10.729 0.964 1.00 95.19 162 ALA A O 1
ATOM 1250 N N . GLU A 1 163 ? 0.877 12.553 0.379 1.00 92.88 163 GLU A N 1
ATOM 1251 C CA . GLU A 1 163 ? 1.710 13.511 1.090 1.00 92.88 163 GLU A CA 1
ATOM 1252 C C . GLU A 1 163 ? 1.883 13.124 2.569 1.00 92.88 163 GLU A C 1
ATOM 1254 O O . GLU A 1 163 ? 0.929 12.799 3.281 1.00 92.88 163 GLU A O 1
ATOM 1259 N N . HIS A 1 164 ? 3.132 13.170 3.025 1.00 90.88 164 HIS A N 1
ATOM 1260 C CA . HIS A 1 164 ? 3.499 13.066 4.428 1.00 90.88 164 HIS A CA 1
ATOM 1261 C C . HIS A 1 164 ? 4.253 14.347 4.796 1.00 90.88 164 HIS A C 1
ATOM 1263 O O . HIS A 1 164 ? 5.305 14.640 4.232 1.00 90.88 164 HIS A O 1
ATOM 1269 N N . THR A 1 165 ? 3.731 15.134 5.730 1.00 87.38 165 THR A N 1
ATOM 1270 C CA . THR A 1 165 ? 4.345 16.401 6.144 1.00 87.38 165 THR A CA 1
ATOM 1271 C C . THR A 1 165 ? 4.889 16.281 7.560 1.00 87.38 165 THR A C 1
ATOM 1273 O O . THR A 1 165 ? 4.147 15.885 8.458 1.00 87.38 165 THR A O 1
ATOM 1276 N N . PRO A 1 166 ? 6.176 16.588 7.808 1.00 81.69 166 PRO A N 1
ATOM 1277 C CA . PRO A 1 166 ? 6.694 16.636 9.166 1.00 81.69 166 PRO A CA 1
ATOM 1278 C C . PRO A 1 166 ? 5.893 17.632 10.007 1.00 81.69 166 PRO A C 1
ATOM 1280 O O . PRO A 1 166 ? 5.714 18.781 9.602 1.00 81.69 166 PRO A O 1
ATOM 1283 N N . ILE A 1 167 ? 5.455 17.212 11.188 1.00 74.38 167 ILE A N 1
ATOM 1284 C CA . ILE A 1 167 ? 4.766 18.071 12.148 1.00 74.38 167 ILE A CA 1
ATOM 1285 C C . ILE A 1 167 ? 5.558 18.170 13.452 1.00 74.38 167 ILE A C 1
ATOM 1287 O O . ILE A 1 167 ? 6.053 17.178 13.983 1.00 74.38 167 ILE A O 1
ATOM 1291 N N . GLY A 1 168 ? 5.658 19.395 13.969 1.00 61.88 168 GLY A N 1
ATOM 1292 C CA . GLY A 1 168 ? 6.284 19.698 15.254 1.00 61.88 168 GLY A CA 1
ATOM 1293 C C . GLY A 1 168 ? 7.801 19.923 15.215 1.00 61.88 168 GLY A C 1
ATOM 1294 O O . GLY A 1 168 ? 8.522 19.477 14.322 1.00 61.88 168 GLY A O 1
ATOM 1295 N N . ALA A 1 169 ? 8.294 20.651 16.221 1.00 52.53 169 ALA A N 1
ATOM 1296 C CA . ALA A 1 169 ? 9.721 20.787 16.489 1.00 52.53 169 ALA A CA 1
ATOM 1297 C C . ALA A 1 169 ? 10.263 19.503 17.141 1.00 52.53 169 ALA A C 1
ATOM 1299 O O . ALA A 1 169 ? 9.577 18.865 17.938 1.00 52.53 169 ALA A O 1
ATOM 1300 N N . ARG A 1 170 ? 11.521 19.156 16.835 1.00 55.19 170 ARG A N 1
ATOM 1301 C CA . ARG A 1 170 ? 12.295 18.062 17.452 1.00 55.19 170 ARG A CA 1
ATOM 1302 C C . ARG A 1 170 ? 12.676 18.380 18.905 1.00 55.19 170 ARG A C 1
ATOM 1304 O O . ARG A 1 170 ? 13.849 18.303 19.258 1.00 55.19 170 ARG A O 1
ATOM 1311 N N . ASN A 1 171 ? 11.733 18.790 19.742 1.00 53.81 171 ASN A N 1
ATOM 1312 C CA . ASN A 1 171 ? 11.999 18.815 21.172 1.00 53.81 171 ASN A CA 1
ATOM 1313 C C . ASN A 1 171 ? 11.971 17.360 21.664 1.00 53.81 171 ASN A C 1
ATOM 1315 O O . ASN A 1 171 ? 10.965 16.669 21.462 1.00 53.81 171 ASN A O 1
ATOM 1319 N N . PRO A 1 172 ? 13.069 16.853 22.252 1.00 52.62 172 PRO A N 1
ATOM 1320 C CA . PRO A 1 172 ? 13.083 15.519 22.837 1.00 52.62 172 PRO A CA 1
ATOM 1321 C C . PRO A 1 172 ? 11.955 15.392 23.869 1.00 52.62 172 PRO A C 1
ATOM 1323 O O . PRO A 1 172 ? 11.826 16.248 24.740 1.00 52.62 172 PRO A O 1
ATOM 1326 N N . GLY A 1 173 ? 11.134 14.344 23.761 1.00 54.75 173 GLY A N 1
ATOM 1327 C CA . GLY A 1 173 ? 10.017 14.089 24.679 1.00 54.75 173 GLY A CA 1
ATOM 1328 C C . GLY A 1 173 ? 8.619 14.467 24.171 1.00 54.75 173 GLY A C 1
ATOM 1329 O O . GLY A 1 173 ? 7.660 13.841 24.614 1.00 54.75 173 GLY A O 1
ATOM 1330 N N . ASP A 1 174 ? 8.475 15.375 23.197 1.00 54.97 174 ASP A N 1
ATOM 1331 C CA . ASP A 1 174 ? 7.145 15.738 22.655 1.00 54.97 174 ASP A CA 1
ATOM 1332 C C . ASP A 1 174 ? 6.555 14.627 21.761 1.00 54.97 174 ASP A C 1
ATOM 1334 O O . ASP A 1 174 ? 5.335 14.470 21.648 1.00 54.97 174 ASP A O 1
ATOM 1338 N N . TRP A 1 175 ? 7.441 13.825 21.158 1.00 53.91 175 TRP A N 1
ATOM 1339 C CA . TRP A 1 175 ? 7.124 12.887 20.073 1.00 53.91 175 TRP A CA 1
ATOM 1340 C C . TRP A 1 175 ? 7.764 11.492 20.222 1.00 53.91 175 TRP A C 1
ATOM 1342 O O . TRP A 1 175 ? 7.625 10.645 19.337 1.00 53.91 175 TRP A O 1
ATOM 1352 N N . GLY A 1 176 ? 8.472 11.242 21.330 1.00 51.75 176 GLY A N 1
ATOM 1353 C CA . GLY A 1 176 ? 9.218 10.008 21.605 1.00 51.75 176 GLY A CA 1
ATOM 1354 C C . GLY A 1 176 ? 10.634 10.263 22.134 1.00 51.75 176 GLY A C 1
ATOM 1355 O O . GLY A 1 176 ? 11.060 11.411 22.266 1.00 51.75 176 GLY A O 1
ATOM 1356 N N . VAL A 1 177 ? 11.354 9.177 22.436 1.00 46.47 177 VAL A N 1
ATOM 1357 C CA . VAL A 1 177 ? 12.648 9.202 23.151 1.00 46.47 177 VAL A CA 1
ATOM 1358 C C . VAL A 1 177 ? 13.773 9.868 22.333 1.00 46.47 177 VAL A C 1
ATOM 1360 O O . VAL A 1 177 ? 14.669 10.457 22.925 1.00 46.47 177 VAL A O 1
ATOM 1363 N N . ASP A 1 178 ? 13.666 9.901 20.995 1.00 51.69 178 ASP A N 1
ATOM 1364 C CA . ASP A 1 178 ? 14.788 10.280 20.110 1.00 51.69 178 ASP A CA 1
ATOM 1365 C C . ASP A 1 178 ? 14.486 11.404 19.094 1.00 51.69 178 ASP A C 1
ATOM 1367 O O . ASP A 1 178 ? 15.231 11.598 18.137 1.00 51.69 178 ASP A O 1
ATOM 1371 N N . GLY A 1 179 ? 13.387 12.157 19.245 1.00 49.91 179 GLY A N 1
ATOM 1372 C CA . GLY A 1 179 ? 13.079 13.262 18.316 1.00 49.91 179 GLY A CA 1
ATOM 1373 C C . GLY A 1 179 ? 12.810 12.817 16.867 1.00 49.91 179 GLY A C 1
ATOM 1374 O O . GLY A 1 179 ? 13.041 13.583 15.926 1.00 49.91 179 GLY A O 1
ATOM 1375 N N . ASN A 1 180 ? 12.336 11.577 16.687 1.00 59.66 180 ASN A N 1
ATOM 1376 C CA . ASN A 1 180 ? 11.927 11.035 15.392 1.00 59.66 180 ASN A CA 1
ATOM 1377 C C . ASN A 1 180 ? 10.866 11.925 14.739 1.00 59.66 180 ASN A C 1
ATOM 1379 O O . ASN A 1 180 ? 9.957 12.420 15.406 1.00 59.66 180 ASN A O 1
ATOM 1383 N N . ALA A 1 181 ? 10.980 12.107 13.421 1.00 64.19 181 ALA A N 1
ATOM 1384 C CA . ALA A 1 181 ? 10.013 12.883 12.663 1.00 64.19 181 ALA A CA 1
ATOM 1385 C C . ALA A 1 181 ? 8.625 12.238 12.763 1.00 64.19 181 ALA A C 1
ATOM 1387 O O . ALA A 1 181 ? 8.449 11.045 12.502 1.00 64.19 181 ALA A O 1
ATOM 1388 N N . VAL A 1 182 ? 7.647 13.050 13.140 1.00 74.88 182 VAL A N 1
ATOM 1389 C CA . VAL A 1 182 ? 6.233 12.700 13.104 1.00 74.88 182 VAL A CA 1
ATOM 1390 C C . VAL A 1 182 ? 5.649 13.305 11.847 1.00 74.88 182 VAL A C 1
ATOM 1392 O O . VAL A 1 182 ? 5.956 14.448 11.522 1.00 74.88 182 VAL A O 1
ATOM 1395 N N . TYR A 1 183 ? 4.821 12.541 11.145 1.00 83.81 183 TYR A N 1
ATOM 1396 C CA . TYR A 1 183 ? 4.236 12.975 9.887 1.00 83.81 183 TYR A CA 1
ATOM 1397 C C . TYR A 1 183 ? 2.720 13.075 10.014 1.00 83.81 183 TYR A C 1
ATOM 1399 O O . TYR A 1 183 ? 2.072 12.163 10.534 1.00 83.81 183 TYR A O 1
ATOM 1407 N N . ALA A 1 184 ? 2.162 14.179 9.529 1.00 87.56 184 ALA A N 1
ATOM 1408 C CA . ALA A 1 184 ? 0.762 14.250 9.163 1.00 87.56 184 ALA A CA 1
ATOM 1409 C C . ALA A 1 184 ? 0.579 13.706 7.745 1.00 87.56 184 ALA A C 1
ATOM 1411 O O . ALA A 1 184 ? 1.435 13.900 6.884 1.00 87.56 184 ALA A O 1
ATOM 1412 N N . THR A 1 185 ? -0.556 13.055 7.506 1.00 91.19 185 THR A N 1
ATOM 1413 C CA . THR A 1 185 ? -0.974 12.614 6.173 1.00 91.19 185 THR A CA 1
ATOM 1414 C C . THR A 1 185 ? -2.387 13.140 5.957 1.00 91.19 185 THR A C 1
ATOM 1416 O O . THR A 1 185 ? -3.336 12.450 6.318 1.00 91.19 185 THR A O 1
ATOM 1419 N N . PRO A 1 186 ? -2.554 14.368 5.430 1.00 89.56 186 PRO A N 1
ATOM 1420 C CA . PRO A 1 186 ? -3.863 15.019 5.338 1.00 89.56 186 PRO A CA 1
ATOM 1421 C C . PRO A 1 186 ? -4.884 14.250 4.489 1.00 89.56 186 PRO A C 1
ATOM 1423 O O . PRO A 1 186 ? -6.081 14.506 4.592 1.00 89.56 186 PRO A O 1
ATOM 1426 N N . LEU A 1 187 ? -4.418 13.332 3.625 1.00 93.88 187 LEU A N 1
ATOM 1427 C CA . LEU A 1 187 ? -5.242 12.564 2.685 1.00 93.88 187 LEU A CA 1
ATOM 1428 C C . LEU A 1 187 ? -6.212 13.459 1.901 1.00 93.88 187 LEU A C 1
ATOM 1430 O O . LEU A 1 187 ? -7.330 13.050 1.625 1.00 93.88 187 LEU A O 1
ATOM 1434 N N . GLN A 1 188 ? -5.824 14.694 1.586 1.00 94.44 188 GLN A N 1
ATOM 1435 C CA . GLN A 1 188 ? -6.606 15.661 0.818 1.00 94.44 188 GLN A CA 1
ATOM 1436 C C . GLN A 1 188 ? -5.844 15.994 -0.464 1.00 94.44 188 GLN A C 1
ATOM 1438 O O . GLN A 1 188 ? -4.625 16.118 -0.444 1.00 94.44 188 GLN A O 1
ATOM 1443 N N . GLY A 1 189 ? -6.562 16.155 -1.571 1.00 95.12 189 GLY A N 1
ATOM 1444 C CA . GLY A 1 189 ? -5.982 16.339 -2.895 1.00 95.12 189 GLY A CA 1
ATOM 1445 C C . GLY A 1 189 ? -6.077 15.051 -3.695 1.00 95.12 189 GLY A C 1
ATOM 1446 O O . GLY A 1 189 ? -7.136 14.418 -3.724 1.00 95.12 189 GLY A O 1
ATOM 1447 N N . SER A 1 190 ? -4.995 14.680 -4.364 1.00 96.12 190 SER A N 1
ATOM 1448 C CA . SER A 1 190 ? -4.912 13.432 -5.102 1.00 96.12 190 SER A CA 1
ATOM 1449 C C . SER A 1 190 ? -3.499 12.873 -5.092 1.00 96.12 190 SER A C 1
ATOM 1451 O O . SER A 1 190 ? -2.546 13.579 -4.774 1.00 96.12 190 SER A O 1
ATOM 1453 N N . GLY A 1 191 ? -3.369 11.599 -5.440 1.00 95.44 191 GLY A N 1
ATOM 1454 C CA . GLY A 1 191 ? -2.085 10.918 -5.449 1.00 95.44 191 GLY A CA 1
ATOM 1455 C C . GLY A 1 191 ? -2.180 9.552 -6.106 1.00 95.44 191 GLY A C 1
ATOM 1456 O O . GLY A 1 191 ? -3.252 9.088 -6.512 1.00 95.44 191 GLY A O 1
ATOM 1457 N N . ARG A 1 192 ? -1.031 8.900 -6.253 1.00 95.62 192 ARG A N 1
ATOM 1458 C CA . ARG A 1 192 ? -0.938 7.645 -6.996 1.00 95.62 192 ARG A CA 1
ATOM 1459 C C . ARG A 1 192 ? -1.649 6.511 -6.264 1.00 95.62 192 ARG A C 1
ATOM 1461 O O . ARG A 1 192 ? -1.549 6.366 -5.046 1.00 95.62 192 ARG A O 1
ATOM 1468 N N . LEU A 1 193 ? -2.323 5.675 -7.044 1.00 96.50 193 LEU A N 1
ATOM 1469 C CA . LEU A 1 193 ? -3.031 4.492 -6.582 1.00 96.50 193 LEU A CA 1
ATOM 1470 C C . LEU A 1 193 ? -2.577 3.263 -7.367 1.00 96.50 193 LEU A C 1
ATOM 1472 O O . LEU A 1 193 ? -2.461 3.298 -8.593 1.00 96.50 193 LEU A O 1
ATOM 1476 N N . ILE A 1 194 ? -2.407 2.153 -6.660 1.00 97.62 194 ILE A N 1
ATOM 1477 C CA . ILE A 1 194 ? -2.340 0.817 -7.245 1.00 97.62 194 ILE A CA 1
ATOM 1478 C C . ILE A 1 194 ? -3.416 -0.026 -6.570 1.00 97.62 194 ILE A C 1
ATOM 1480 O O . ILE A 1 194 ? -3.438 -0.135 -5.346 1.00 97.62 194 ILE A O 1
ATOM 1484 N N . LEU A 1 195 ? -4.293 -0.630 -7.363 1.00 98.44 195 LEU A N 1
ATOM 1485 C CA . LEU A 1 195 ? -5.274 -1.601 -6.896 1.00 98.44 195 LEU A CA 1
ATOM 1486 C C . LEU A 1 195 ? -4.862 -2.988 -7.373 1.00 98.44 195 LEU A C 1
ATOM 1488 O O . LEU A 1 195 ? -4.731 -3.227 -8.573 1.00 98.44 195 LEU A O 1
ATOM 1492 N N . LEU A 1 196 ? -4.725 -3.911 -6.431 1.00 98.62 196 LEU A N 1
ATOM 1493 C CA . LEU A 1 196 ? -4.655 -5.328 -6.716 1.00 98.62 196 LEU A CA 1
ATOM 1494 C C . LEU A 1 196 ? -6.001 -5.986 -6.448 1.00 98.62 196 LEU A C 1
ATOM 1496 O O . LEU A 1 196 ? -6.498 -5.953 -5.322 1.00 98.62 196 LEU A O 1
ATOM 1500 N N . ARG A 1 197 ? -6.568 -6.639 -7.459 1.00 98.06 197 ARG A N 1
ATOM 1501 C CA . ARG A 1 197 ? -7.765 -7.485 -7.341 1.00 98.06 197 ARG A CA 1
ATOM 1502 C C . ARG A 1 197 ? -7.741 -8.542 -8.433 1.00 98.06 197 ARG A C 1
ATOM 1504 O O . ARG A 1 197 ? -7.196 -8.296 -9.500 1.00 98.06 197 ARG A O 1
ATOM 1511 N N . ASP A 1 198 ? -8.310 -9.711 -8.157 1.00 98.12 198 ASP A N 1
ATOM 1512 C CA . ASP A 1 198 ? -8.479 -10.775 -9.161 1.00 98.12 198 ASP A CA 1
ATOM 1513 C C . ASP A 1 198 ? -7.177 -11.180 -9.896 1.00 98.12 198 ASP A C 1
ATOM 1515 O O . ASP A 1 198 ? -7.188 -11.480 -11.087 1.00 98.12 198 ASP A O 1
ATOM 1519 N N . GLY A 1 199 ? -6.034 -11.167 -9.195 1.00 98.25 199 GLY A N 1
ATOM 1520 C CA . GLY A 1 199 ? -4.731 -11.511 -9.781 1.00 98.25 199 GLY A CA 1
ATOM 1521 C C . GLY A 1 199 ? -4.231 -10.487 -10.799 1.00 98.25 199 GLY A C 1
ATOM 1522 O O . GLY A 1 199 ? -3.436 -10.818 -11.674 1.00 98.25 199 GLY A O 1
ATOM 1523 N N . GLN A 1 200 ? -4.727 -9.253 -10.722 1.00 97.94 200 GLN A N 1
ATOM 1524 C CA . GLN A 1 200 ? -4.345 -8.150 -11.591 1.00 97.94 200 GLN A CA 1
ATOM 1525 C C . GLN A 1 200 ? -3.839 -6.961 -10.782 1.00 97.94 200 GLN A C 1
ATOM 1527 O O . GLN A 1 200 ? -4.299 -6.697 -9.671 1.00 97.94 200 GLN A O 1
ATOM 1532 N N . TYR A 1 201 ? -2.940 -6.217 -11.409 1.00 97.06 201 TYR A N 1
ATOM 1533 C CA . TYR A 1 201 ? -2.491 -4.883 -11.058 1.00 97.06 201 TYR A CA 1
ATOM 1534 C C . TYR A 1 201 ? -3.253 -3.852 -11.893 1.00 97.06 201 TYR A C 1
ATOM 1536 O O . TYR A 1 201 ? -3.249 -3.930 -13.122 1.00 97.06 201 TYR A O 1
ATOM 1544 N N . PHE A 1 202 ? -3.847 -2.856 -11.243 1.00 97.44 202 PHE A N 1
ATOM 1545 C CA . PHE A 1 202 ? -4.437 -1.685 -11.887 1.00 97.44 202 PHE A CA 1
ATOM 1546 C C . PHE A 1 202 ? -3.794 -0.421 -11.340 1.00 97.44 202 PHE A C 1
ATOM 1548 O O . PHE A 1 202 ? -3.686 -0.247 -10.127 1.00 97.44 202 PHE A O 1
ATOM 1555 N N . GLU A 1 203 ? -3.404 0.481 -12.233 1.00 95.88 203 GLU A N 1
ATOM 1556 C CA . GLU A 1 203 ? -2.860 1.775 -11.850 1.00 95.88 203 GLU A CA 1
ATOM 1557 C C . GLU A 1 203 ? -3.896 2.886 -11.996 1.00 95.88 203 GLU A C 1
ATOM 1559 O O . GLU A 1 203 ? -4.677 2.923 -12.952 1.00 95.88 203 GLU A O 1
ATOM 1564 N N . GLY A 1 204 ? -3.856 3.827 -11.061 1.00 96.06 204 GLY A N 1
ATOM 1565 C CA . GLY A 1 204 ? -4.813 4.906 -11.003 1.00 96.06 204 GLY A CA 1
ATOM 1566 C C . GLY A 1 204 ? -4.390 6.064 -10.115 1.00 96.06 204 GLY A C 1
ATOM 1567 O O . GLY A 1 204 ? -3.215 6.261 -9.797 1.00 96.06 204 GLY A O 1
ATOM 1568 N N . GLU A 1 205 ? -5.397 6.807 -9.686 1.00 97.31 205 GLU A N 1
ATOM 1569 C CA . GLU A 1 205 ? -5.283 7.955 -8.803 1.00 97.31 205 GLU A CA 1
ATOM 1570 C C . GLU A 1 205 ? -6.397 7.912 -7.747 1.00 97.31 205 GLU A C 1
ATOM 1572 O O . GLU A 1 205 ? -7.553 7.602 -8.055 1.00 97.31 205 GLU A O 1
ATOM 1577 N N . TRP A 1 206 ? -6.061 8.233 -6.498 1.00 97.69 206 TRP A N 1
ATOM 1578 C CA . TRP A 1 206 ? -7.060 8.547 -5.478 1.00 97.69 206 TRP A CA 1
ATOM 1579 C C . TRP A 1 206 ? -7.324 10.052 -5.466 1.00 97.69 206 TRP A C 1
ATOM 1581 O O . TRP A 1 206 ? -6.419 10.834 -5.733 1.00 97.69 206 TRP A O 1
ATOM 1591 N N . ARG A 1 207 ? -8.550 10.477 -5.148 1.00 97.50 207 ARG A N 1
ATOM 1592 C CA . ARG A 1 207 ? -8.928 11.894 -5.039 1.00 97.50 207 ARG A CA 1
ATOM 1593 C C . ARG A 1 207 ? -9.821 12.125 -3.828 1.00 97.50 207 ARG A C 1
ATOM 1595 O O . ARG A 1 207 ? -10.753 11.356 -3.598 1.00 97.50 207 ARG A O 1
ATOM 1602 N N . ARG A 1 208 ? -9.580 13.214 -3.103 1.00 96.25 208 ARG A N 1
ATOM 1603 C CA . ARG A 1 208 ? -10.432 13.724 -2.023 1.00 96.25 208 ARG A CA 1
ATOM 1604 C C . ARG A 1 208 ? -10.328 15.247 -1.989 1.00 96.25 208 ARG A C 1
ATOM 1606 O O . ARG A 1 208 ? -9.357 15.808 -1.493 1.00 96.25 208 ARG A O 1
ATOM 1613 N N . GLU A 1 209 ? -11.329 15.931 -2.533 1.00 93.62 209 GLU A N 1
ATOM 1614 C CA . GLU A 1 209 ? -11.289 17.390 -2.754 1.00 93.62 209 GLU A CA 1
ATOM 1615 C C . GLU A 1 209 ? -11.211 18.203 -1.451 1.00 93.62 209 GLU A C 1
ATOM 1617 O O . GLU A 1 209 ? -10.552 19.241 -1.372 1.00 93.62 209 GLU A O 1
ATOM 1622 N N . ARG A 1 210 ? -11.887 17.723 -0.405 1.00 91.88 210 ARG A N 1
ATOM 1623 C CA . ARG A 1 210 ? -11.969 18.375 0.903 1.00 91.88 210 ARG A CA 1
ATOM 1624 C C . ARG A 1 210 ? -11.948 17.342 2.016 1.00 91.88 210 ARG A C 1
ATOM 1626 O O . ARG A 1 210 ? -12.424 16.229 1.826 1.00 91.88 210 ARG A O 1
ATOM 1633 N N . ARG A 1 211 ? -11.487 17.746 3.198 1.00 86.00 211 ARG A N 1
ATOM 1634 C CA . ARG A 1 211 ? -11.401 16.899 4.396 1.00 86.00 211 ARG A CA 1
ATOM 1635 C C . ARG A 1 211 ? -12.719 16.179 4.743 1.00 86.00 211 ARG A C 1
ATOM 1637 O O . ARG A 1 211 ? -12.745 14.978 4.947 1.00 86.00 211 ARG A O 1
ATOM 1644 N N . GLY A 1 212 ? -13.858 16.864 4.700 1.00 83.69 212 GLY A N 1
ATOM 1645 C CA . GLY A 1 212 ? -15.169 16.226 4.924 1.00 83.69 212 GLY A CA 1
ATOM 1646 C C . GLY A 1 212 ? -15.774 15.520 3.699 1.00 83.69 212 GLY A C 1
ATOM 1647 O O . GLY A 1 212 ? -16.993 15.390 3.630 1.00 83.69 212 GLY A O 1
ATOM 1648 N N . GLY A 1 213 ? -14.976 15.218 2.671 1.00 89.88 213 GLY A N 1
ATOM 1649 C CA . GLY A 1 213 ? -15.416 14.607 1.417 1.00 89.88 213 GLY A CA 1
ATOM 1650 C C . GLY A 1 213 ? -14.956 13.159 1.266 1.00 89.88 213 GLY A C 1
ATOM 1651 O O . GLY A 1 213 ? -14.060 12.700 1.973 1.00 89.88 213 GLY A O 1
ATOM 1652 N N . ASP A 1 214 ? -15.559 12.473 0.297 1.00 92.62 214 ASP A N 1
ATOM 1653 C CA . ASP A 1 214 ? -15.259 11.076 -0.013 1.00 92.62 214 ASP A CA 1
ATOM 1654 C C . ASP A 1 214 ? -13.835 10.888 -0.544 1.00 92.62 214 ASP A C 1
ATOM 1656 O O . ASP A 1 214 ? -13.370 11.660 -1.390 1.00 92.62 214 ASP A O 1
ATOM 1660 N N . LEU A 1 215 ? -13.203 9.786 -0.145 1.00 95.25 215 LEU A N 1
ATOM 1661 C CA . LEU A 1 215 ? -12.023 9.258 -0.821 1.00 95.25 215 LEU A CA 1
ATOM 1662 C C . LEU A 1 215 ? -12.467 8.415 -2.027 1.00 95.25 215 LEU A C 1
ATOM 1664 O O . LEU A 1 215 ? -13.145 7.400 -1.866 1.00 95.25 215 LEU A O 1
ATOM 1668 N N . ARG A 1 216 ? -12.109 8.853 -3.238 1.00 97.38 216 ARG A N 1
ATOM 1669 C CA . ARG A 1 216 ? -12.525 8.245 -4.515 1.00 97.38 216 ARG A CA 1
ATOM 1670 C C . ARG A 1 216 ? -11.340 7.709 -5.299 1.00 97.38 216 ARG A C 1
ATOM 1672 O O . ARG A 1 216 ? -10.239 8.235 -5.180 1.00 97.38 216 ARG A O 1
ATOM 1679 N N . PHE A 1 217 ? -11.584 6.707 -6.138 1.00 97.88 217 PHE A N 1
ATOM 1680 C CA . PHE A 1 217 ? -10.544 5.969 -6.855 1.00 97.88 217 PHE A CA 1
ATOM 1681 C C . PHE A 1 217 ? -10.846 5.908 -8.350 1.00 97.88 217 PHE A C 1
ATOM 1683 O O . PHE A 1 217 ? -11.955 5.544 -8.756 1.00 97.88 217 PHE A O 1
ATOM 1690 N N . TYR A 1 218 ? -9.850 6.250 -9.159 1.00 97.69 218 TYR A N 1
ATOM 1691 C CA . TYR A 1 218 ? -9.965 6.341 -10.609 1.00 97.69 218 TYR A CA 1
ATOM 1692 C C . TYR A 1 218 ? -8.822 5.603 -11.290 1.00 97.69 218 TYR A C 1
ATOM 1694 O O . TYR A 1 218 ? -7.726 5.542 -10.742 1.00 97.69 218 TYR A O 1
ATOM 1702 N N . ASP A 1 219 ? -9.058 5.068 -12.483 1.00 95.62 219 ASP A N 1
ATOM 1703 C CA . ASP A 1 219 ? -7.993 4.562 -13.348 1.00 95.62 219 ASP A CA 1
ATOM 1704 C C . ASP A 1 219 ? -7.215 5.718 -14.015 1.00 95.62 219 ASP A C 1
ATOM 1706 O O . ASP A 1 219 ? -7.565 6.898 -13.905 1.00 95.62 219 ASP A O 1
ATOM 1710 N N . ARG A 1 220 ? -6.147 5.383 -14.747 1.00 91.69 220 ARG A N 1
ATOM 1711 C CA . ARG A 1 220 ? -5.345 6.347 -15.527 1.00 91.69 220 ARG A CA 1
ATOM 1712 C C . ARG A 1 220 ? -6.137 7.105 -16.607 1.00 91.69 220 ARG A C 1
ATOM 1714 O O . ARG A 1 220 ? -5.671 8.148 -17.059 1.00 91.69 220 ARG A O 1
ATOM 1721 N N . ALA A 1 221 ? -7.295 6.599 -17.032 1.00 93.75 221 ALA A N 1
ATOM 1722 C CA . ALA A 1 221 ? -8.181 7.249 -17.998 1.00 93.75 221 ALA A CA 1
ATOM 1723 C C . ALA A 1 221 ? -9.239 8.149 -17.326 1.00 93.75 221 ALA A C 1
ATOM 1725 O O . ALA A 1 221 ? -9.994 8.831 -18.018 1.00 93.75 221 ALA A O 1
ATOM 1726 N N . GLY A 1 222 ? -9.275 8.194 -15.990 1.00 95.25 222 GLY A N 1
ATOM 1727 C CA . GLY A 1 222 ? -10.219 8.988 -15.211 1.00 95.25 222 GLY A CA 1
ATOM 1728 C C . GLY A 1 222 ? -11.572 8.312 -14.981 1.00 95.25 222 GLY A C 1
ATOM 1729 O O . GLY A 1 222 ? -12.475 8.959 -14.447 1.00 95.25 222 GLY A O 1
ATOM 1730 N N . ASN A 1 223 ? -11.730 7.035 -15.341 1.00 95.81 223 ASN A N 1
ATOM 1731 C CA . ASN A 1 223 ? -12.934 6.274 -15.018 1.00 95.81 223 ASN A CA 1
ATOM 1732 C C . ASN A 1 223 ? -12.888 5.817 -13.563 1.00 95.81 223 ASN A C 1
ATOM 1734 O O . ASN A 1 223 ? -11.816 5.605 -13.005 1.00 95.81 223 ASN A O 1
ATOM 1738 N N . VAL A 1 224 ? -14.055 5.624 -12.949 1.00 96.50 224 VAL A N 1
ATOM 1739 C CA . VAL A 1 224 ? -14.146 5.034 -11.608 1.00 96.50 224 VAL A CA 1
ATOM 1740 C C . VAL A 1 224 ? -13.523 3.640 -11.624 1.00 96.50 224 VAL A C 1
ATOM 1742 O O . VAL A 1 224 ? -13.884 2.818 -12.463 1.00 96.50 224 VAL A O 1
ATOM 1745 N N . LEU A 1 225 ? -12.621 3.370 -10.680 1.00 97.12 225 LEU A N 1
ATOM 1746 C CA . LEU A 1 225 ? -11.955 2.079 -10.538 1.00 97.12 225 LEU A CA 1
ATOM 1747 C C . LEU A 1 225 ? -12.687 1.229 -9.483 1.00 97.12 225 LEU A C 1
ATOM 1749 O O . LEU A 1 225 ? -12.577 1.527 -8.290 1.00 97.12 225 LEU A O 1
ATOM 1753 N N . PRO A 1 226 ? -13.465 0.199 -9.876 1.00 97.44 226 PRO A N 1
ATOM 1754 C CA . PRO A 1 226 ? -14.267 -0.554 -8.926 1.00 97.44 226 PRO A CA 1
ATOM 1755 C C . PRO A 1 226 ? -13.459 -1.654 -8.229 1.00 97.44 226 PRO A C 1
ATOM 1757 O O . PRO A 1 226 ? -12.654 -2.372 -8.828 1.00 97.44 226 PRO A O 1
ATOM 1760 N N . PHE A 1 227 ? -13.766 -1.846 -6.956 1.00 98.00 227 PHE A N 1
ATOM 1761 C CA . PHE A 1 227 ? -13.223 -2.865 -6.072 1.00 98.00 227 PHE A CA 1
ATOM 1762 C C . PHE A 1 227 ? -14.021 -4.161 -6.206 1.00 98.00 227 PHE A C 1
ATOM 1764 O O . PHE A 1 227 ? -15.199 -4.158 -6.574 1.00 98.00 227 PHE A O 1
ATOM 1771 N N . LYS A 1 228 ? -13.395 -5.292 -5.900 1.00 98.06 228 LYS A N 1
ATOM 1772 C CA . LYS A 1 228 ? -14.098 -6.564 -5.755 1.00 98.06 228 LYS A CA 1
ATOM 1773 C C . LYS A 1 228 ? -14.927 -6.524 -4.469 1.00 98.06 228 LYS A C 1
ATOM 1775 O O . LYS A 1 228 ? -14.375 -6.113 -3.445 1.00 98.06 228 LYS A O 1
ATOM 1780 N N . PRO A 1 229 ? -16.201 -6.949 -4.458 1.00 97.88 229 PRO A N 1
ATOM 1781 C CA . PRO A 1 229 ? -16.916 -7.161 -3.204 1.00 97.88 229 PRO A CA 1
ATOM 1782 C C . PRO A 1 229 ? -16.129 -8.091 -2.269 1.00 97.88 229 PRO A C 1
ATOM 1784 O O . PRO A 1 229 ? -15.722 -9.186 -2.657 1.00 97.88 229 PRO A O 1
ATOM 1787 N N . GLY A 1 230 ? -15.869 -7.628 -1.047 1.00 97.19 230 GLY A N 1
ATOM 1788 C CA . GLY A 1 230 ? -15.004 -8.303 -0.082 1.00 97.19 230 GLY A CA 1
ATOM 1789 C C . GLY A 1 230 ? -14.161 -7.314 0.718 1.00 97.19 230 GLY A C 1
ATOM 1790 O O . GLY A 1 230 ? -14.294 -6.096 0.582 1.00 97.19 230 GLY A O 1
ATOM 1791 N N . ASN A 1 231 ? -13.288 -7.834 1.575 1.00 97.81 231 ASN A N 1
ATOM 1792 C CA . ASN A 1 231 ? -12.424 -6.995 2.392 1.00 97.81 231 ASN A CA 1
ATOM 1793 C C . ASN A 1 231 ? -11.305 -6.344 1.560 1.00 97.81 231 ASN A C 1
ATOM 1795 O O . ASN A 1 231 ? -10.818 -6.890 0.567 1.00 97.81 231 ASN A O 1
ATOM 1799 N N . THR A 1 232 ? -10.889 -5.160 1.994 1.00 98.25 232 THR A N 1
ATOM 1800 C CA . THR A 1 232 ? -9.843 -4.369 1.346 1.00 98.25 232 THR A CA 1
ATOM 1801 C C . THR A 1 232 ? -8.758 -4.053 2.357 1.00 98.25 232 THR A C 1
ATOM 1803 O O . THR A 1 232 ? -9.062 -3.629 3.470 1.00 98.25 232 THR A O 1
ATOM 1806 N N . TYR A 1 233 ? -7.501 -4.234 1.967 1.00 98.38 233 TYR A N 1
ATOM 1807 C CA . TYR A 1 233 ? -6.352 -3.819 2.760 1.00 98.38 233 TYR A CA 1
ATOM 1808 C C . TYR A 1 233 ? -5.705 -2.592 2.116 1.00 98.38 233 TYR A C 1
ATOM 1810 O O . TYR A 1 233 ? -5.245 -2.671 0.979 1.00 98.38 233 TYR A O 1
ATOM 1818 N N . PHE A 1 234 ? -5.639 -1.475 2.839 1.00 97.62 234 PHE A N 1
ATOM 1819 C CA . PHE A 1 234 ? -4.963 -0.256 2.386 1.00 97.62 234 PHE A CA 1
ATOM 1820 C C . PHE A 1 234 ? -3.531 -0.189 2.933 1.00 97.62 234 PHE A C 1
ATOM 1822 O O . PHE A 1 234 ? -3.300 -0.364 4.127 1.00 97.62 234 PHE A O 1
ATOM 1829 N N . GLN A 1 235 ? -2.576 0.085 2.051 1.00 96.38 235 GLN A N 1
ATOM 1830 C CA . GLN A 1 235 ? -1.176 0.372 2.331 1.00 96.38 235 GLN A CA 1
ATOM 1831 C C . GLN A 1 235 ? -0.914 1.837 1.991 1.00 96.38 235 GLN A C 1
ATOM 1833 O O . GLN A 1 235 ? -0.812 2.202 0.821 1.00 96.38 235 GLN A O 1
ATOM 1838 N N . LEU A 1 236 ? -0.831 2.674 3.022 1.00 94.88 236 LEU A N 1
ATOM 1839 C CA . LEU A 1 236 ? -0.531 4.096 2.891 1.00 94.88 236 LEU A CA 1
ATOM 1840 C C . LEU A 1 236 ? 0.987 4.302 2.845 1.00 94.88 236 LEU A C 1
ATOM 1842 O O . LEU A 1 236 ? 1.692 3.898 3.769 1.00 94.88 236 LEU A O 1
ATOM 1846 N N . LEU A 1 237 ? 1.479 4.921 1.775 1.00 93.50 237 LEU A N 1
ATOM 1847 C CA . LEU A 1 237 ? 2.897 5.167 1.517 1.00 93.50 237 LEU A CA 1
ATOM 1848 C C . LEU A 1 237 ? 3.163 6.666 1.302 1.00 93.50 237 LEU A C 1
ATOM 1850 O O . LEU A 1 237 ? 2.276 7.375 0.825 1.00 93.50 237 LEU A O 1
ATOM 1854 N N . PRO A 1 238 ? 4.368 7.174 1.613 1.00 92.00 238 PRO A N 1
ATOM 1855 C CA . PRO A 1 238 ? 4.746 8.542 1.268 1.00 92.00 238 PRO A CA 1
ATOM 1856 C C . PRO A 1 238 ? 4.992 8.713 -0.240 1.00 92.00 238 PRO A C 1
ATOM 1858 O O . PRO A 1 238 ? 5.225 7.756 -0.974 1.00 92.00 238 PRO A O 1
ATOM 1861 N N . GLU A 1 239 ? 4.987 9.953 -0.720 1.00 88.12 239 GLU A N 1
ATOM 1862 C CA . GLU A 1 239 ? 5.268 10.260 -2.133 1.00 88.12 239 GLU A CA 1
ATOM 1863 C C . GLU A 1 239 ? 6.753 10.496 -2.431 1.00 88.12 239 GLU A C 1
ATOM 1865 O O . GLU A 1 239 ? 7.172 10.454 -3.593 1.00 88.12 239 GLU A O 1
ATOM 1870 N N . TRP A 1 240 ? 7.572 10.767 -1.407 1.00 83.94 240 TRP A N 1
ATOM 1871 C CA . TRP A 1 240 ? 8.965 11.125 -1.646 1.00 83.94 240 TRP A CA 1
ATOM 1872 C C . TRP A 1 240 ? 9.776 9.923 -2.159 1.00 83.94 240 TRP A C 1
ATOM 1874 O O . TRP A 1 240 ? 9.617 8.798 -1.667 1.00 83.94 240 TRP A O 1
ATOM 1884 N N . PRO A 1 241 ? 10.673 10.138 -3.142 1.00 73.69 241 PRO A N 1
ATOM 1885 C CA . PRO A 1 241 ? 11.490 9.069 -3.694 1.00 73.69 241 PRO A CA 1
ATOM 1886 C C . PRO A 1 241 ? 12.300 8.355 -2.614 1.00 73.69 241 PRO A C 1
ATOM 1888 O O . PRO A 1 241 ? 12.899 8.993 -1.752 1.00 73.69 241 PRO A O 1
ATOM 1891 N N . GLY A 1 242 ? 12.356 7.028 -2.701 1.00 76.31 242 GLY A N 1
ATOM 1892 C CA . GLY A 1 242 ? 13.307 6.233 -1.940 1.00 76.31 242 GLY A CA 1
ATOM 1893 C C . GLY A 1 242 ? 12.837 5.669 -0.603 1.00 76.31 242 GLY A C 1
ATOM 1894 O O . GLY A 1 242 ? 13.520 4.808 -0.050 1.00 76.31 242 GLY A O 1
ATOM 1895 N N . ALA A 1 243 ? 11.675 6.101 -0.110 1.00 81.69 243 ALA A N 1
ATOM 1896 C CA . ALA A 1 243 ? 11.145 5.700 1.196 1.00 81.69 243 ALA A CA 1
ATOM 1897 C C . ALA A 1 243 ? 10.815 4.202 1.307 1.00 81.69 243 ALA A C 1
ATOM 1899 O O . ALA A 1 243 ? 10.857 3.621 2.390 1.00 81.69 243 ALA A O 1
ATOM 1900 N N . TYR A 1 244 ? 10.452 3.597 0.181 1.00 89.56 244 TYR A N 1
ATOM 1901 C CA . TYR A 1 244 ? 10.115 2.189 0.042 1.00 89.56 244 TYR A CA 1
ATOM 1902 C C . TYR A 1 244 ? 10.485 1.722 -1.360 1.00 89.56 244 TYR A C 1
ATOM 1904 O O . TYR A 1 244 ? 10.609 2.528 -2.281 1.00 89.56 244 TYR A O 1
ATOM 1912 N N . GLN A 1 245 ? 10.607 0.412 -1.531 1.00 91.50 245 GLN A N 1
ATOM 1913 C CA . GLN A 1 245 ? 10.686 -0.214 -2.845 1.00 91.50 245 GLN A CA 1
ATOM 1914 C C . GLN A 1 245 ? 9.403 -1.000 -3.112 1.00 91.50 245 GLN A C 1
ATOM 1916 O O . GLN A 1 245 ? 8.910 -1.703 -2.230 1.00 91.50 245 GLN A O 1
ATOM 1921 N N . LEU A 1 246 ? 8.873 -0.870 -4.331 1.00 94.31 246 LEU A N 1
ATOM 1922 C CA . LEU A 1 246 ? 7.822 -1.749 -4.842 1.00 94.31 246 LEU A CA 1
ATOM 1923 C C . LEU A 1 246 ? 8.446 -2.719 -5.834 1.00 94.31 246 LEU A C 1
ATOM 1925 O O . LEU A 1 246 ? 9.079 -2.281 -6.799 1.00 94.31 246 LEU A O 1
ATOM 1929 N N . THR A 1 247 ? 8.220 -4.006 -5.604 1.00 94.44 247 THR A N 1
ATOM 1930 C CA . THR A 1 247 ? 8.633 -5.089 -6.496 1.00 94.44 247 THR A CA 1
ATOM 1931 C C . THR A 1 247 ? 7.398 -5.893 -6.867 1.00 94.44 247 THR A C 1
ATOM 1933 O O . THR A 1 247 ? 6.580 -6.224 -6.010 1.00 94.44 247 THR A O 1
ATOM 1936 N N . PHE A 1 248 ? 7.240 -6.188 -8.151 1.00 96.19 248 PHE A N 1
ATOM 1937 C CA . PHE A 1 248 ? 6.088 -6.906 -8.685 1.00 96.19 248 PHE A CA 1
ATOM 1938 C C . PHE A 1 248 ? 6.538 -8.231 -9.287 1.00 96.19 248 PHE A C 1
ATOM 1940 O O . PHE A 1 248 ? 7.643 -8.337 -9.799 1.00 96.19 248 PHE A O 1
ATOM 1947 N N . TYR A 1 249 ? 5.673 -9.236 -9.276 1.00 96.06 249 TYR A N 1
ATOM 1948 C CA . TYR A 1 249 ? 5.936 -10.520 -9.921 1.00 96.06 249 TYR A CA 1
ATOM 1949 C C . TYR A 1 249 ? 4.828 -10.772 -10.948 1.00 96.06 249 TYR A C 1
ATOM 1951 O O . TYR A 1 249 ? 3.793 -11.357 -10.601 1.00 96.06 249 TYR A O 1
ATOM 1959 N N . PRO A 1 250 ? 4.981 -10.262 -12.189 1.00 95.94 250 PRO A N 1
ATOM 1960 C CA . PRO A 1 250 ? 3.986 -10.416 -13.245 1.00 95.94 250 PRO A CA 1
ATOM 1961 C C . PRO A 1 250 ? 3.671 -11.885 -13.540 1.00 95.94 250 PRO A C 1
ATOM 1963 O O . PRO A 1 250 ? 4.534 -12.756 -13.435 1.00 95.94 250 PRO A O 1
ATOM 1966 N N . SER A 1 251 ? 2.431 -12.169 -13.937 1.00 95.31 251 SER A N 1
ATOM 1967 C CA . SER A 1 251 ? 2.013 -13.532 -14.285 1.00 95.31 251 SER A CA 1
ATOM 1968 C C . SER A 1 251 ? 2.595 -14.010 -15.616 1.00 95.31 251 SER A C 1
ATOM 1970 O O . SER A 1 251 ? 2.767 -15.210 -15.820 1.00 95.31 251 SER A O 1
ATOM 1972 N N . LEU A 1 252 ? 2.884 -13.074 -16.523 1.00 93.75 252 LEU A N 1
ATOM 1973 C CA . LEU A 1 252 ? 3.622 -13.325 -17.753 1.00 93.75 252 LEU A CA 1
ATOM 1974 C C . LEU A 1 252 ? 5.089 -12.942 -17.523 1.00 93.75 252 LEU A C 1
ATOM 1976 O O . LEU A 1 252 ? 5.359 -11.766 -17.275 1.00 93.75 252 LEU A O 1
ATOM 1980 N N . PRO A 1 253 ? 6.030 -13.899 -17.578 1.00 92.56 253 PRO A N 1
ATOM 1981 C CA . PRO A 1 253 ? 7.433 -13.605 -17.341 1.00 92.56 253 PRO A CA 1
ATOM 1982 C C . PRO A 1 253 ? 7.994 -12.719 -18.455 1.00 92.56 253 PRO A C 1
ATOM 1984 O O . PRO A 1 253 ? 7.765 -12.964 -19.640 1.00 92.56 253 PRO A O 1
ATOM 1987 N N . ALA A 1 254 ? 8.769 -11.716 -18.058 1.00 96.44 254 ALA A N 1
ATOM 1988 C CA . ALA A 1 254 ? 9.555 -10.877 -18.946 1.00 96.44 254 ALA A CA 1
ATOM 1989 C C . ALA A 1 254 ? 11.036 -11.009 -18.585 1.00 96.44 254 ALA A C 1
ATOM 1991 O O . ALA A 1 254 ? 11.386 -11.212 -17.421 1.00 96.44 254 ALA A O 1
ATOM 1992 N N . THR A 1 255 ? 11.901 -10.873 -19.582 1.00 97.56 255 THR A N 1
ATOM 1993 C CA . THR A 1 255 ? 13.347 -11.056 -19.444 1.00 97.56 255 THR A CA 1
ATOM 1994 C C . THR A 1 255 ? 14.067 -9.869 -20.061 1.00 97.56 255 THR A C 1
ATOM 1996 O O . THR A 1 255 ? 13.753 -9.453 -21.179 1.00 97.56 255 THR A O 1
ATOM 1999 N N . ALA A 1 256 ? 15.039 -9.340 -19.323 1.00 97.81 256 ALA A N 1
ATOM 2000 C CA . ALA A 1 256 ? 16.010 -8.367 -19.791 1.00 97.81 256 ALA A CA 1
ATOM 2001 C C . ALA A 1 256 ? 17.345 -9.078 -20.031 1.00 97.81 256 ALA A C 1
ATOM 2003 O O . ALA A 1 256 ? 17.963 -9.559 -19.082 1.00 97.81 256 ALA A O 1
ATOM 2004 N N . THR A 1 257 ? 17.788 -9.136 -21.285 1.00 98.31 257 THR A N 1
ATOM 2005 C CA . THR A 1 257 ? 19.107 -9.677 -21.642 1.00 98.31 257 THR A CA 1
ATOM 2006 C C . THR A 1 257 ? 20.099 -8.534 -21.793 1.00 98.31 257 THR A C 1
ATOM 2008 O O . THR A 1 257 ? 19.883 -7.651 -22.621 1.00 98.31 257 THR A O 1
ATOM 2011 N N . ILE A 1 258 ? 21.193 -8.529 -21.036 1.00 98.25 258 ILE A N 1
ATOM 2012 C CA . ILE A 1 258 ? 22.202 -7.460 -21.109 1.00 98.25 258 ILE A CA 1
ATOM 2013 C C . ILE A 1 258 ? 22.955 -7.525 -22.445 1.00 98.25 258 ILE A C 1
ATOM 2015 O O . ILE A 1 258 ? 23.456 -8.577 -22.841 1.00 98.25 258 ILE A O 1
ATOM 2019 N N . THR A 1 259 ? 23.048 -6.393 -23.150 1.00 98.25 259 THR A N 1
ATOM 2020 C CA . THR A 1 259 ? 23.621 -6.314 -24.513 1.00 98.25 259 THR A CA 1
ATOM 2021 C C . THR A 1 259 ? 25.000 -5.664 -24.572 1.00 98.25 259 THR A C 1
ATOM 2023 O O . THR A 1 259 ? 25.711 -5.798 -25.568 1.00 98.25 259 THR A O 1
ATOM 2026 N N . VAL A 1 260 ? 25.397 -4.962 -23.513 1.00 97.69 260 VAL A N 1
ATOM 2027 C CA . VAL A 1 260 ? 26.711 -4.321 -23.383 1.00 97.69 260 VAL A CA 1
ATOM 2028 C C . VAL A 1 260 ? 27.683 -5.233 -22.644 1.00 97.69 260 VAL A C 1
ATOM 2030 O O . VAL A 1 260 ? 27.259 -6.060 -21.845 1.00 97.69 260 VAL A O 1
ATOM 2033 N N . GLY A 1 261 ? 28.993 -5.061 -22.871 1.00 97.31 261 GLY A N 1
ATOM 2034 C CA . GLY A 1 261 ? 30.028 -5.893 -22.236 1.00 97.31 261 GLY A CA 1
ATOM 2035 C C . GLY A 1 261 ? 29.851 -6.018 -20.720 1.00 97.31 261 GLY A C 1
ATOM 2036 O O . GLY A 1 261 ? 30.006 -7.103 -20.164 1.00 97.31 261 GLY A O 1
ATOM 2037 N N . SER A 1 262 ? 29.456 -4.917 -20.080 1.00 96.12 262 SER A N 1
ATOM 2038 C CA . SER A 1 262 ? 29.032 -4.908 -18.689 1.00 96.12 262 SER A CA 1
ATOM 2039 C C . SER A 1 262 ? 28.290 -3.632 -18.298 1.00 96.12 262 SER A C 1
ATOM 2041 O O . SER A 1 262 ? 28.518 -2.582 -18.903 1.00 96.12 262 SER A O 1
ATOM 2043 N N . VAL A 1 263 ? 27.473 -3.701 -17.247 1.00 96.50 263 VAL A N 1
ATOM 2044 C CA . VAL A 1 263 ? 26.684 -2.578 -16.725 1.00 96.50 263 VAL A CA 1
ATOM 2045 C C . VAL A 1 263 ? 26.499 -2.676 -15.208 1.00 96.50 263 VAL A C 1
ATOM 2047 O O . VAL A 1 263 ? 26.287 -3.756 -14.660 1.00 96.50 263 VAL A O 1
ATOM 2050 N N . TYR A 1 264 ? 26.537 -1.532 -14.522 1.00 95.00 264 TYR A N 1
ATOM 2051 C CA . TYR A 1 264 ? 26.145 -1.451 -13.116 1.00 95.00 264 TYR A CA 1
ATOM 2052 C C . TYR A 1 264 ? 24.624 -1.488 -12.969 1.00 95.00 264 TYR A C 1
ATOM 2054 O O . TYR A 1 264 ? 23.915 -0.661 -13.549 1.00 95.00 264 TYR A O 1
ATOM 2062 N N . LEU A 1 265 ? 24.141 -2.400 -12.131 1.00 94.56 265 LEU A N 1
ATOM 2063 C CA . LEU A 1 265 ? 22.756 -2.439 -11.680 1.00 94.56 265 LEU A CA 1
ATOM 2064 C C . LEU A 1 265 ? 22.616 -1.531 -10.455 1.00 94.56 265 LEU A C 1
ATOM 2066 O O . LEU A 1 265 ? 23.464 -1.547 -9.561 1.00 94.56 265 LEU A O 1
ATOM 2070 N N . ARG A 1 266 ? 21.560 -0.718 -10.404 1.00 92.81 266 ARG A N 1
ATOM 2071 C CA . ARG A 1 266 ? 21.408 0.352 -9.402 1.00 92.81 266 ARG A CA 1
ATOM 2072 C C . ARG A 1 266 ? 20.177 0.156 -8.531 1.00 92.81 266 ARG A C 1
ATOM 2074 O O . ARG A 1 266 ? 19.216 -0.482 -8.940 1.00 92.81 266 ARG A O 1
ATOM 2081 N N . TRP A 1 267 ? 20.160 0.770 -7.355 1.00 89.88 267 TRP A N 1
ATOM 2082 C CA . TRP A 1 267 ? 18.991 0.734 -6.463 1.00 89.88 267 TRP A CA 1
ATOM 2083 C C . TRP A 1 267 ? 17.811 1.601 -6.929 1.00 89.88 267 TRP A C 1
ATOM 2085 O O . TRP A 1 267 ? 16.693 1.472 -6.424 1.00 89.88 267 TRP A O 1
ATOM 2095 N N . GLY A 1 268 ? 18.020 2.419 -7.965 1.00 91.25 268 GLY A N 1
ATOM 2096 C CA . GLY A 1 268 ? 16.956 3.180 -8.605 1.00 91.25 268 GLY A CA 1
ATOM 2097 C C . GLY A 1 268 ? 17.243 3.599 -10.050 1.00 91.25 268 GLY A C 1
ATOM 2098 O O . GLY A 1 268 ? 18.365 3.458 -10.536 1.00 91.25 268 GLY A O 1
ATOM 2099 N N . PRO A 1 269 ? 16.223 4.135 -10.748 1.00 93.56 269 PRO A N 1
ATOM 2100 C CA . PRO A 1 269 ? 16.208 4.359 -12.191 1.00 93.56 269 PRO A CA 1
ATOM 2101 C C . PRO A 1 269 ? 16.875 5.677 -12.613 1.00 93.56 269 PRO A C 1
ATOM 2103 O O . PRO A 1 269 ? 16.322 6.430 -13.415 1.00 93.56 269 PRO A O 1
ATOM 2106 N N . THR A 1 270 ? 18.031 6.007 -12.035 1.00 90.88 270 THR A N 1
ATOM 2107 C CA . THR A 1 270 ? 18.888 7.112 -12.495 1.00 90.88 270 THR A CA 1
ATOM 2108 C C . THR A 1 270 ? 20.350 6.800 -12.188 1.00 90.88 270 THR A C 1
ATOM 2110 O O . THR A 1 270 ? 20.650 6.014 -11.290 1.00 90.88 270 THR A O 1
ATOM 2113 N N . MET A 1 271 ? 21.272 7.487 -12.864 1.00 89.56 271 MET A N 1
ATOM 2114 C CA . MET A 1 271 ? 22.709 7.355 -12.589 1.00 89.56 271 MET A CA 1
ATOM 2115 C C . MET A 1 271 ? 23.125 7.877 -11.202 1.00 89.56 271 MET A C 1
ATOM 2117 O O . MET A 1 271 ? 24.226 7.576 -10.757 1.00 89.56 271 MET A O 1
ATOM 2121 N N . ASN A 1 272 ? 22.256 8.615 -10.501 1.00 88.38 272 ASN A N 1
ATOM 2122 C CA . ASN A 1 272 ? 22.533 9.125 -9.154 1.00 88.38 272 ASN A CA 1
ATOM 2123 C C . ASN A 1 272 ? 22.278 8.085 -8.051 1.00 88.38 272 ASN A C 1
ATOM 2125 O O . ASN A 1 272 ? 22.684 8.304 -6.912 1.00 88.38 272 ASN A O 1
ATOM 2129 N N . PHE A 1 273 ? 21.590 6.978 -8.354 1.00 88.19 273 PHE A N 1
ATOM 2130 C CA . PHE A 1 273 ? 21.416 5.898 -7.383 1.00 88.19 273 PHE A CA 1
ATOM 2131 C C . PHE A 1 273 ? 22.698 5.084 -7.256 1.00 88.19 273 PHE A C 1
ATOM 2133 O O . PHE A 1 273 ? 23.380 4.812 -8.251 1.00 88.19 273 PHE A O 1
ATOM 2140 N N . VAL A 1 274 ? 22.985 4.666 -6.024 1.00 89.12 274 VAL A N 1
ATOM 2141 C CA . VAL A 1 274 ? 24.127 3.809 -5.713 1.00 89.12 274 VAL A CA 1
ATOM 2142 C C . VAL A 1 274 ? 24.021 2.466 -6.435 1.00 89.12 274 VAL A C 1
ATOM 2144 O O . VAL A 1 274 ? 22.933 1.971 -6.753 1.00 89.12 274 VAL A O 1
ATOM 2147 N N . GLU A 1 275 ? 25.185 1.910 -6.737 1.00 91.19 275 GLU A N 1
ATOM 2148 C CA . GLU A 1 275 ? 25.346 0.650 -7.454 1.00 91.19 275 GLU A CA 1
ATOM 2149 C C . GLU A 1 275 ? 25.089 -0.500 -6.477 1.00 91.19 275 GLU A C 1
ATOM 2151 O O . GLU A 1 275 ? 25.625 -0.515 -5.371 1.00 91.19 275 GLU A O 1
ATOM 2156 N N . GLY A 1 276 ? 24.215 -1.428 -6.860 1.00 88.19 276 GLY A N 1
ATOM 2157 C CA . GLY A 1 276 ? 23.789 -2.556 -6.026 1.00 88.19 276 GLY A CA 1
ATOM 2158 C C . GLY A 1 276 ? 24.240 -3.918 -6.545 1.00 88.19 276 GLY A C 1
ATOM 2159 O O . GLY A 1 276 ? 24.146 -4.906 -5.817 1.00 88.19 276 GLY A O 1
ATOM 2160 N N . GLY A 1 277 ? 24.714 -3.971 -7.790 1.00 90.69 277 GLY A N 1
ATOM 2161 C CA . GLY A 1 277 ? 25.149 -5.190 -8.457 1.00 90.69 277 GLY A CA 1
ATOM 2162 C C . GLY A 1 277 ? 25.769 -4.900 -9.819 1.00 90.69 277 GLY A C 1
ATOM 2163 O O . GLY A 1 277 ? 25.872 -3.747 -10.250 1.00 90.69 277 GLY A O 1
ATOM 2164 N N . TYR A 1 278 ? 26.176 -5.962 -10.502 1.00 92.81 278 TYR A N 1
ATOM 2165 C CA . TYR A 1 278 ? 26.844 -5.881 -11.792 1.00 92.81 278 TYR A CA 1
ATOM 2166 C C . TYR A 1 278 ? 26.276 -6.937 -12.725 1.00 92.81 278 TYR A C 1
ATOM 2168 O O . TYR A 1 278 ? 26.031 -8.059 -12.295 1.00 92.81 278 TYR A O 1
ATOM 2176 N N . GLY A 1 279 ? 26.071 -6.574 -13.983 1.00 94.00 279 GLY A N 1
ATOM 2177 C CA . GLY A 1 279 ? 25.638 -7.501 -15.015 1.00 94.00 279 GLY A CA 1
ATOM 2178 C C . GLY A 1 279 ? 26.577 -7.482 -16.215 1.00 94.00 279 GLY A C 1
ATOM 2179 O O . GLY A 1 279 ? 27.210 -6.464 -16.515 1.00 94.00 279 GLY A O 1
ATOM 2180 N N . TYR A 1 280 ? 26.669 -8.614 -16.897 1.00 96.88 280 TYR A N 1
ATOM 2181 C CA . TYR A 1 280 ? 27.549 -8.874 -18.028 1.00 96.88 280 TYR A CA 1
ATOM 2182 C C . TYR A 1 280 ? 26.749 -9.183 -19.290 1.00 96.88 280 TYR A C 1
ATOM 2184 O O . TYR A 1 280 ? 25.595 -9.597 -19.227 1.00 96.88 280 TYR A O 1
ATOM 2192 N N . ALA A 1 281 ? 27.370 -8.985 -20.454 1.00 97.94 281 ALA A N 1
ATOM 2193 C CA . ALA A 1 281 ? 26.752 -9.320 -21.734 1.00 97.94 281 ALA A CA 1
ATOM 2194 C C . ALA A 1 281 ? 26.215 -10.761 -21.743 1.00 97.94 281 ALA A C 1
ATOM 2196 O O . ALA A 1 281 ? 26.958 -11.706 -21.480 1.00 97.94 281 ALA A O 1
ATOM 2197 N N . GLY A 1 282 ? 24.947 -10.920 -22.117 1.00 97.19 282 GLY A N 1
ATOM 2198 C CA . GLY A 1 28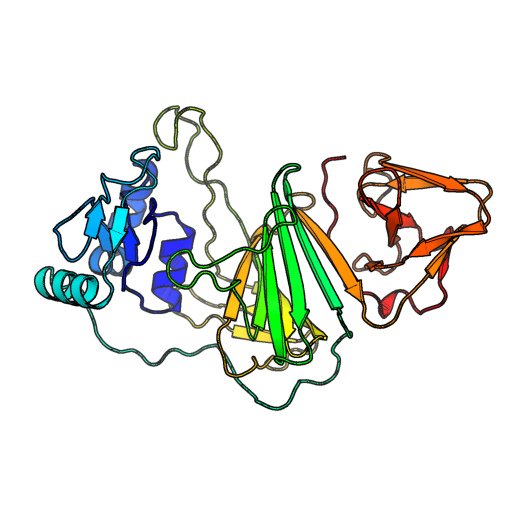2 ? 24.267 -12.212 -22.171 1.00 97.19 282 GLY A CA 1
ATOM 2199 C C . GLY A 1 282 ? 23.584 -12.639 -20.872 1.00 97.19 282 GLY A C 1
ATOM 2200 O O . GLY A 1 282 ? 22.821 -13.599 -20.923 1.00 97.19 282 GLY A O 1
ATOM 2201 N N . ASP A 1 283 ? 23.785 -11.936 -19.752 1.00 96.56 283 ASP A N 1
ATOM 2202 C CA . ASP A 1 283 ? 23.020 -12.198 -18.531 1.00 96.56 283 ASP A CA 1
ATOM 2203 C C . ASP A 1 283 ? 21.527 -11.977 -18.799 1.00 96.56 283 ASP A C 1
ATOM 2205 O O . ASP A 1 283 ? 21.124 -10.940 -19.337 1.00 96.56 283 ASP A O 1
ATOM 2209 N N . GLU A 1 284 ? 20.711 -12.951 -18.405 1.00 96.38 284 GLU A N 1
ATOM 2210 C CA . GLU A 1 284 ? 19.256 -12.906 -18.498 1.00 96.38 284 GLU A CA 1
ATOM 2211 C C . GLU A 1 284 ? 18.670 -12.683 -17.108 1.00 96.38 284 GLU A C 1
ATOM 2213 O O . GLU A 1 284 ? 18.778 -13.534 -16.226 1.00 96.38 284 GLU A O 1
ATOM 2218 N N . LEU A 1 285 ? 18.038 -11.529 -16.909 1.00 95.50 285 LEU A N 1
ATOM 2219 C CA . LEU A 1 285 ? 17.466 -11.144 -15.624 1.00 95.50 285 LEU A CA 1
ATOM 2220 C C . LEU A 1 285 ? 15.940 -11.028 -15.745 1.00 95.50 285 LEU A C 1
ATOM 2222 O O . LEU A 1 285 ? 15.460 -10.408 -16.703 1.00 95.50 285 LEU A O 1
ATOM 2226 N N . PRO A 1 286 ? 15.150 -11.567 -14.795 1.00 96.25 286 PRO A N 1
ATOM 2227 C CA . PRO A 1 286 ? 13.705 -11.363 -14.785 1.00 96.25 286 PRO A CA 1
ATOM 2228 C C . PRO A 1 286 ? 13.369 -9.872 -14.712 1.00 96.25 286 PRO A C 1
ATOM 2230 O O . PRO A 1 286 ? 13.756 -9.198 -13.760 1.00 96.25 286 PRO A O 1
ATOM 2233 N N . ALA A 1 287 ? 12.640 -9.359 -15.700 1.00 97.06 287 ALA A N 1
ATOM 2234 C CA . ALA A 1 287 ? 12.158 -7.985 -15.739 1.00 97.06 287 ALA A CA 1
ATOM 2235 C C . ALA A 1 287 ? 10.801 -7.894 -15.031 1.00 97.06 287 ALA A C 1
ATOM 2237 O O . ALA A 1 287 ? 9.831 -8.540 -15.423 1.00 97.06 287 ALA A O 1
ATOM 2238 N N . VAL A 1 288 ? 10.734 -7.089 -13.975 1.00 96.56 288 VAL A N 1
ATOM 2239 C CA . VAL A 1 288 ? 9.613 -7.087 -13.019 1.00 96.56 288 VAL A CA 1
ATOM 2240 C C . VAL A 1 288 ? 8.865 -5.764 -12.931 1.00 96.56 288 VAL A C 1
ATOM 2242 O O . VAL A 1 288 ? 7.742 -5.711 -12.434 1.00 96.56 288 VAL A O 1
ATOM 2245 N N . GLY A 1 289 ? 9.451 -4.689 -13.442 1.00 96.69 289 GLY A N 1
ATOM 2246 C CA . GLY A 1 289 ? 8.838 -3.372 -13.392 1.00 96.69 289 GLY A CA 1
ATOM 2247 C C . GLY A 1 289 ? 9.604 -2.359 -14.218 1.00 96.69 289 GLY A C 1
ATOM 2248 O O . GLY A 1 289 ? 10.627 -2.664 -14.824 1.00 96.69 289 GLY A O 1
ATOM 2249 N N . ARG A 1 290 ? 9.116 -1.127 -14.239 1.00 96.69 290 ARG A N 1
ATOM 2250 C CA . ARG A 1 290 ? 9.760 -0.011 -14.939 1.00 96.69 290 ARG A CA 1
ATOM 2251 C C . ARG A 1 290 ? 9.587 1.298 -14.193 1.00 96.69 290 ARG A C 1
ATOM 2253 O O . ARG A 1 290 ? 8.800 1.393 -13.253 1.00 96.69 290 ARG A O 1
ATOM 2260 N N . ASN A 1 291 ? 10.296 2.326 -14.648 1.00 95.19 291 ASN A N 1
ATOM 2261 C CA . ASN A 1 291 ? 10.046 3.700 -14.236 1.00 95.19 291 ASN A CA 1
ATOM 2262 C C . ASN A 1 291 ? 8.920 4.323 -15.086 1.00 95.19 291 ASN A C 1
ATOM 2264 O O . ASN A 1 291 ? 8.446 3.741 -16.065 1.00 95.19 291 ASN A O 1
ATOM 2268 N N . ASN A 1 292 ? 8.485 5.537 -14.730 1.00 92.25 292 ASN A N 1
ATOM 2269 C CA . ASN A 1 292 ? 7.332 6.168 -15.385 1.00 92.25 292 ASN A CA 1
ATOM 2270 C C . ASN A 1 292 ? 7.558 6.410 -16.885 1.00 92.25 292 ASN A C 1
ATOM 2272 O O . ASN A 1 292 ? 6.626 6.258 -17.667 1.00 92.25 292 ASN A O 1
ATOM 2276 N N . ALA A 1 293 ? 8.793 6.736 -17.274 1.00 95.00 293 ALA A N 1
ATOM 2277 C CA . ALA A 1 293 ? 9.164 7.032 -18.655 1.00 95.00 293 ALA A CA 1
ATOM 2278 C C . ALA A 1 293 ? 9.488 5.789 -19.506 1.00 95.00 293 ALA A C 1
ATOM 2280 O O . ALA A 1 293 ? 9.705 5.936 -20.702 1.00 95.00 293 ALA A O 1
ATOM 2281 N N . GLY A 1 294 ? 9.581 4.595 -18.908 1.00 96.44 294 GLY A N 1
ATOM 2282 C CA . GLY A 1 294 ? 10.024 3.388 -19.615 1.00 96.44 294 GLY A CA 1
ATOM 2283 C C . GLY A 1 294 ? 11.497 3.422 -20.044 1.00 96.44 294 GLY A C 1
ATOM 2284 O O . GLY A 1 294 ? 11.898 2.662 -20.911 1.00 96.44 294 GLY A O 1
ATOM 2285 N N . THR A 1 295 ? 12.316 4.301 -19.462 1.00 97.44 295 THR A N 1
ATOM 2286 C CA . THR A 1 295 ? 13.752 4.417 -19.781 1.00 97.44 295 THR A CA 1
ATOM 2287 C C . THR A 1 295 ? 14.629 3.513 -18.919 1.00 97.44 295 THR A C 1
ATOM 2289 O O . THR A 1 295 ? 15.791 3.280 -19.247 1.00 97.44 295 THR A O 1
ATOM 2292 N N . TRP A 1 296 ? 14.076 2.988 -17.824 1.00 97.81 296 TRP A N 1
ATOM 2293 C CA . TRP A 1 296 ? 14.729 2.034 -16.933 1.00 97.81 296 TRP A CA 1
ATOM 2294 C C . TRP A 1 296 ? 13.785 0.880 -16.628 1.00 97.81 296 TRP A C 1
ATOM 2296 O O . TRP A 1 296 ? 12.594 1.097 -16.379 1.00 97.81 296 TRP A O 1
ATOM 2306 N N . VAL A 1 297 ? 14.346 -0.324 -16.584 1.00 97.94 297 VAL A N 1
ATOM 2307 C CA . VAL A 1 297 ? 13.655 -1.549 -16.191 1.00 97.94 297 VAL A CA 1
ATOM 2308 C C . VAL A 1 297 ? 14.184 -2.020 -14.838 1.00 97.94 297 VAL A C 1
ATOM 2310 O O . VAL A 1 297 ? 15.384 -1.949 -14.566 1.00 97.94 297 VAL A O 1
ATOM 2313 N N . GLN A 1 298 ? 13.271 -2.446 -13.971 1.00 97.19 298 GLN A N 1
ATOM 2314 C CA . GLN A 1 298 ? 13.583 -3.109 -12.714 1.00 97.19 298 GLN A CA 1
ATOM 2315 C C . GLN A 1 298 ? 13.729 -4.607 -12.986 1.00 97.19 298 GLN A C 1
ATOM 2317 O O . GLN A 1 298 ? 12.861 -5.211 -13.620 1.00 97.19 298 GLN A O 1
ATOM 2322 N N . VAL A 1 299 ? 14.816 -5.193 -12.504 1.00 96.19 299 VAL A N 1
ATOM 2323 C CA . VAL A 1 299 ? 15.191 -6.590 -12.701 1.00 96.19 299 VAL A CA 1
ATOM 2324 C C . VAL A 1 299 ? 15.443 -7.278 -11.364 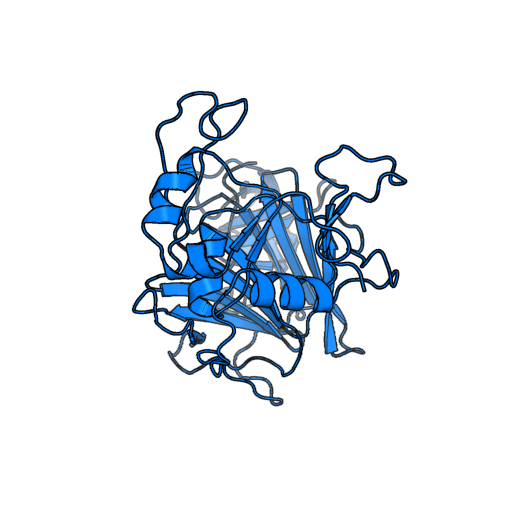1.00 96.19 299 VAL A C 1
ATOM 2326 O O . VAL A 1 299 ? 15.910 -6.641 -10.417 1.00 96.19 299 VAL A O 1
ATOM 2329 N N . LEU A 1 300 ? 15.150 -8.575 -11.280 1.00 93.88 300 LEU A N 1
ATOM 2330 C CA . LEU A 1 300 ? 15.541 -9.392 -10.132 1.00 93.88 300 LEU A CA 1
ATOM 2331 C C . LEU A 1 300 ? 16.986 -9.860 -10.301 1.00 93.88 300 LEU A C 1
ATOM 2333 O O . LEU A 1 300 ? 17.347 -10.436 -11.324 1.00 93.88 300 LEU A O 1
ATOM 2337 N N . TYR A 1 301 ? 17.803 -9.604 -9.287 1.00 89.38 301 TYR A N 1
ATOM 2338 C CA . TYR A 1 301 ? 19.220 -9.936 -9.250 1.00 89.38 301 TYR A CA 1
ATOM 2339 C C . TYR A 1 301 ? 19.481 -10.951 -8.133 1.00 89.38 301 TYR A C 1
ATOM 2341 O O . TYR A 1 301 ? 19.273 -10.656 -6.954 1.00 89.38 301 TYR A O 1
ATOM 2349 N N . GLU A 1 302 ? 19.907 -12.159 -8.502 1.00 77.81 302 GLU A N 1
ATOM 2350 C CA . GLU A 1 302 ? 19.884 -13.352 -7.638 1.00 77.81 302 GLU A CA 1
ATOM 2351 C C . GLU A 1 302 ? 20.972 -13.427 -6.550 1.00 77.81 302 GLU A C 1
ATOM 2353 O O . GLU A 1 302 ? 21.028 -14.415 -5.821 1.00 77.81 302 GLU A O 1
ATOM 2358 N N . ASP A 1 303 ? 21.816 -12.410 -6.367 1.00 60.88 303 ASP A N 1
ATOM 2359 C CA . ASP A 1 303 ? 22.894 -12.486 -5.373 1.00 60.88 303 ASP A CA 1
ATOM 2360 C C . ASP A 1 303 ? 22.352 -12.506 -3.925 1.00 60.88 303 ASP A C 1
ATOM 2362 O O . ASP A 1 303 ? 21.865 -11.492 -3.420 1.00 60.88 303 ASP A O 1
ATOM 2366 N N . VAL A 1 304 ? 22.389 -13.702 -3.311 1.00 44.72 304 VAL A N 1
ATOM 2367 C CA . VAL A 1 304 ? 22.082 -14.153 -1.927 1.00 44.72 304 VAL A CA 1
ATOM 2368 C C . VAL A 1 304 ? 20.772 -13.656 -1.272 1.00 44.72 304 VAL A C 1
ATOM 2370 O O . VAL A 1 304 ? 20.351 -14.228 -0.269 1.00 44.72 304 VAL A O 1
ATOM 2373 N N . GLN A 1 305 ? 20.050 -12.679 -1.826 1.00 57.34 305 GLN A N 1
ATOM 2374 C CA . GLN A 1 305 ? 18.788 -12.153 -1.283 1.00 57.34 305 GLN A CA 1
ATOM 2375 C C . GLN A 1 305 ? 17.776 -11.674 -2.342 1.00 57.34 305 GLN A C 1
ATOM 2377 O O . GLN A 1 305 ? 16.859 -10.950 -1.976 1.00 57.34 305 GLN A O 1
ATOM 2382 N N . GLN A 1 306 ? 17.920 -12.055 -3.623 1.00 64.81 306 GLN A N 1
ATOM 2383 C CA . GLN A 1 306 ? 17.033 -11.627 -4.727 1.00 64.81 306 GLN A CA 1
ATOM 2384 C C . GLN A 1 306 ? 16.673 -10.131 -4.651 1.00 64.81 306 GLN A C 1
ATOM 2386 O O . GLN A 1 306 ? 15.571 -9.735 -4.272 1.00 64.81 306 GLN A O 1
ATOM 2391 N N . LYS A 1 307 ? 17.631 -9.272 -5.000 1.00 81.38 307 LYS A N 1
ATOM 2392 C CA . LYS A 1 307 ? 17.442 -7.817 -4.962 1.00 81.38 307 LYS A CA 1
ATOM 2393 C C . LYS A 1 307 ? 16.694 -7.353 -6.203 1.00 81.38 307 LYS A C 1
ATOM 2395 O O . LYS A 1 307 ? 17.029 -7.763 -7.311 1.00 81.38 307 LYS A O 1
ATOM 2400 N N . ALA A 1 308 ? 15.746 -6.435 -6.044 1.00 91.25 308 ALA A N 1
ATOM 2401 C CA . ALA A 1 308 ? 15.190 -5.717 -7.183 1.00 91.25 308 ALA A CA 1
ATOM 2402 C C . ALA A 1 308 ? 16.076 -4.499 -7.489 1.00 91.25 308 ALA A C 1
ATOM 2404 O O . ALA A 1 308 ? 16.109 -3.529 -6.728 1.00 91.25 308 ALA A O 1
ATOM 2405 N N . LEU A 1 309 ? 16.814 -4.564 -8.595 1.00 93.94 309 LEU A N 1
ATOM 2406 C CA . LEU A 1 309 ? 17.724 -3.516 -9.059 1.00 93.94 309 LEU A CA 1
ATOM 2407 C C . LEU A 1 309 ? 17.248 -2.951 -10.396 1.00 93.94 309 LEU A C 1
ATOM 2409 O O . LEU A 1 309 ? 16.287 -3.430 -10.981 1.00 93.94 309 LEU A O 1
ATOM 2413 N N . TRP A 1 310 ? 17.904 -1.906 -10.876 1.00 95.94 310 TRP A N 1
ATOM 2414 C CA . TRP A 1 310 ? 17.505 -1.148 -12.052 1.00 95.94 310 TRP A CA 1
ATOM 2415 C C . TRP A 1 310 ? 18.629 -1.098 -13.077 1.00 95.94 310 TRP A C 1
ATOM 2417 O O . TRP A 1 310 ? 19.790 -0.880 -12.724 1.00 95.94 310 TRP A O 1
ATOM 2427 N N . VAL A 1 311 ? 18.264 -1.237 -14.351 1.00 97.31 311 VAL A N 1
ATOM 2428 C CA . VAL A 1 311 ? 19.168 -1.122 -15.500 1.00 97.31 311 VAL A CA 1
ATOM 2429 C C . VAL A 1 311 ? 18.532 -0.236 -16.583 1.00 97.31 311 VAL A C 1
ATOM 2431 O O . VAL A 1 311 ? 17.311 -0.295 -16.780 1.00 97.31 311 VAL A O 1
ATOM 2434 N N . PRO A 1 312 ? 19.305 0.632 -17.266 1.00 98.06 312 PRO A N 1
ATOM 2435 C CA . PRO A 1 312 ? 18.806 1.398 -18.404 1.00 98.06 312 PRO A CA 1
ATOM 2436 C C . PRO A 1 312 ? 18.301 0.474 -19.508 1.00 98.06 312 PRO A C 1
ATOM 2438 O O . PRO A 1 312 ? 18.968 -0.498 -19.862 1.00 98.06 312 PRO A O 1
ATOM 2441 N N . VAL A 1 313 ? 17.150 0.804 -20.094 1.00 98.06 313 VAL A N 1
ATOM 2442 C CA . VAL A 1 313 ? 16.562 0.008 -21.186 1.00 98.06 313 VAL A CA 1
ATOM 2443 C C . VAL A 1 313 ? 17.480 -0.038 -22.412 1.00 98.06 313 VAL A C 1
ATOM 2445 O O . VAL A 1 313 ? 17.525 -1.046 -23.100 1.00 98.06 313 VAL A O 1
ATOM 2448 N N . GLU A 1 314 ? 18.280 1.003 -22.650 1.00 97.81 314 GLU A N 1
ATOM 2449 C CA . GLU A 1 314 ? 19.265 1.048 -23.744 1.00 97.81 314 GLU A CA 1
ATOM 2450 C C . GLU A 1 314 ? 20.388 -0.003 -23.638 1.00 97.81 314 GLU A C 1
ATOM 2452 O O . GLU A 1 314 ? 21.059 -0.281 -24.631 1.00 97.81 314 GLU A O 1
ATOM 2457 N N . TYR A 1 315 ? 20.593 -0.603 -22.460 1.00 98.19 315 TYR A N 1
ATOM 2458 C CA . TYR A 1 315 ? 21.634 -1.609 -22.210 1.00 98.19 315 TYR A CA 1
ATOM 2459 C C . TYR A 1 315 ? 21.106 -3.043 -22.168 1.00 98.19 315 TYR A C 1
ATOM 2461 O O . TYR A 1 315 ? 21.866 -3.972 -21.878 1.00 98.19 315 TYR A O 1
ATOM 2469 N N . VAL A 1 316 ? 19.817 -3.232 -22.452 1.00 98.25 316 VAL A N 1
ATOM 2470 C CA . VAL A 1 316 ? 19.176 -4.543 -22.451 1.00 98.25 316 VAL A CA 1
ATOM 2471 C C . VAL A 1 316 ? 18.325 -4.745 -23.698 1.00 98.25 316 VAL A C 1
ATOM 2473 O O . VAL A 1 316 ? 17.776 -3.809 -24.270 1.00 98.25 316 VAL A O 1
ATOM 2476 N N . ASN A 1 317 ? 18.182 -5.997 -24.108 1.00 98.31 317 ASN A N 1
ATOM 2477 C CA . ASN A 1 317 ? 17.113 -6.426 -24.990 1.00 98.31 317 ASN A CA 1
ATOM 2478 C C . ASN A 1 317 ? 15.970 -6.954 -24.117 1.00 98.31 317 ASN A C 1
ATOM 2480 O O . ASN A 1 317 ? 16.159 -7.925 -23.384 1.00 98.31 317 ASN A O 1
ATOM 2484 N N . LEU A 1 318 ? 14.807 -6.304 -24.170 1.00 97.88 318 LEU A N 1
ATOM 2485 C CA . LEU A 1 318 ? 13.600 -6.763 -23.486 1.00 97.88 318 LEU A CA 1
ATOM 2486 C C . LEU A 1 318 ? 12.757 -7.600 -24.443 1.00 97.88 318 LEU A C 1
ATOM 2488 O O . LEU A 1 318 ? 12.458 -7.175 -25.557 1.00 97.88 318 LEU A O 1
ATOM 2492 N N . ASN A 1 319 ? 12.325 -8.775 -23.991 1.00 97.50 319 ASN A N 1
ATOM 2493 C CA . ASN A 1 319 ? 11.443 -9.648 -24.774 1.00 97.50 319 ASN A CA 1
ATOM 2494 C C . ASN A 1 319 ? 9.970 -9.183 -24.806 1.00 97.50 319 ASN A C 1
ATOM 2496 O O . ASN A 1 319 ? 9.133 -9.827 -25.438 1.00 97.50 319 ASN A O 1
ATOM 2500 N N . VAL A 1 320 ? 9.660 -8.076 -24.132 1.00 96.94 320 VAL A N 1
ATOM 2501 C CA . VAL A 1 320 ? 8.351 -7.417 -24.088 1.00 96.94 320 VAL A CA 1
ATOM 2502 C C . VAL A 1 320 ? 8.528 -5.911 -24.274 1.00 96.94 320 VAL A C 1
ATOM 2504 O O . VAL A 1 320 ? 9.614 -5.372 -24.060 1.00 96.94 320 VAL A O 1
ATOM 2507 N N . ASP A 1 321 ? 7.450 -5.211 -24.624 1.00 96.38 321 ASP A N 1
ATOM 2508 C CA . ASP A 1 321 ? 7.430 -3.751 -24.526 1.00 96.38 321 ASP A CA 1
ATOM 2509 C C . ASP A 1 321 ? 7.563 -3.349 -23.048 1.00 96.38 321 ASP A C 1
ATOM 2511 O O . ASP A 1 321 ? 6.772 -3.763 -22.201 1.00 96.38 321 ASP A O 1
ATOM 2515 N N . VAL A 1 322 ? 8.559 -2.524 -22.721 1.00 96.62 322 VAL A N 1
ATOM 2516 C CA . VAL A 1 322 ? 8.781 -2.042 -21.351 1.00 96.62 322 VAL A CA 1
ATOM 2517 C C . VAL A 1 322 ? 7.515 -1.420 -20.753 1.00 96.62 322 VAL A C 1
ATOM 2519 O O . VAL A 1 322 ? 7.267 -1.566 -19.558 1.00 96.62 322 VAL A O 1
ATOM 2522 N N . MET A 1 323 ? 6.672 -0.776 -21.567 1.00 95.00 323 MET A N 1
ATOM 2523 C CA . MET A 1 323 ? 5.456 -0.106 -21.108 1.00 95.00 323 MET A CA 1
ATOM 2524 C C . MET A 1 323 ? 4.373 -1.070 -20.616 1.00 95.00 323 MET A C 1
ATOM 2526 O O . MET A 1 323 ? 3.485 -0.628 -19.883 1.00 95.00 323 MET A O 1
ATOM 2530 N N . THR A 1 324 ? 4.476 -2.367 -20.929 1.00 93.94 324 THR A N 1
ATOM 2531 C CA . THR A 1 324 ? 3.591 -3.407 -20.382 1.00 93.94 324 THR A CA 1
ATOM 2532 C C . THR A 1 324 ? 4.017 -3.889 -18.995 1.00 93.94 324 THR A C 1
ATOM 2534 O O . THR A 1 324 ? 3.280 -4.647 -18.369 1.00 93.94 324 THR A O 1
ATOM 2537 N N . LEU A 1 325 ? 5.189 -3.475 -18.499 1.00 96.44 325 LEU A N 1
ATOM 2538 C CA . LEU A 1 325 ? 5.634 -3.788 -17.142 1.00 96.44 325 LEU A CA 1
ATOM 2539 C C . LEU A 1 325 ? 4.975 -2.856 -16.106 1.00 96.44 325 LEU A C 1
ATOM 2541 O O . LEU A 1 325 ? 4.738 -1.675 -16.402 1.00 96.44 325 LEU A O 1
ATOM 2545 N N . PRO A 1 326 ? 4.726 -3.345 -14.874 1.00 96.19 326 PRO A N 1
ATOM 2546 C CA . PRO A 1 326 ? 4.200 -2.531 -13.782 1.00 96.19 326 PRO A CA 1
ATOM 2547 C C . PRO A 1 326 ? 5.069 -1.306 -13.480 1.00 96.19 326 PRO A C 1
ATOM 2549 O O . PRO A 1 326 ? 6.301 -1.352 -13.566 1.00 96.19 326 PRO A O 1
ATOM 2552 N N . LEU A 1 327 ? 4.437 -0.205 -13.062 1.00 93.94 327 LEU A N 1
ATOM 2553 C CA . LEU A 1 327 ? 5.178 0.966 -12.608 1.00 93.94 327 LEU A CA 1
ATOM 2554 C C . LEU A 1 327 ? 5.725 0.716 -11.192 1.00 93.94 327 LEU A C 1
ATOM 2556 O O . LEU A 1 327 ? 4.979 0.712 -10.209 1.00 93.94 327 LEU A O 1
ATOM 2560 N N . ALA A 1 328 ? 7.037 0.527 -11.094 1.00 93.31 328 ALA A N 1
ATOM 2561 C CA . ALA A 1 328 ? 7.748 0.259 -9.851 1.00 93.31 328 ALA A CA 1
ATOM 2562 C C . ALA A 1 328 ? 8.260 1.539 -9.176 1.00 93.31 328 ALA A C 1
ATOM 2564 O O . ALA A 1 328 ? 8.303 2.622 -9.769 1.00 93.31 328 ALA A O 1
ATOM 2565 N N . ARG A 1 329 ? 8.635 1.413 -7.900 1.00 90.62 329 ARG A N 1
ATOM 2566 C CA . ARG A 1 329 ? 9.250 2.484 -7.105 1.00 90.62 329 ARG A CA 1
ATOM 2567 C C . ARG A 1 329 ? 10.604 2.008 -6.576 1.00 90.62 329 ARG A C 1
ATOM 2569 O O . ARG A 1 329 ? 10.679 0.886 -6.077 1.00 90.62 329 ARG A O 1
ATOM 2576 N N . PRO A 1 330 ? 11.663 2.825 -6.695 1.00 85.19 330 PRO A N 1
ATOM 2577 C CA . PRO A 1 330 ? 12.969 2.514 -6.129 1.00 85.19 330 PRO A CA 1
ATOM 2578 C C . PRO A 1 330 ? 13.042 2.874 -4.646 1.00 85.19 330 PRO A C 1
ATOM 2580 O O . PRO A 1 330 ? 12.318 3.759 -4.190 1.00 85.19 330 PRO A O 1
ATOM 2583 N N . THR A 1 331 ? 14.019 2.298 -3.948 1.00 74.50 331 THR A N 1
ATOM 2584 C CA . THR A 1 331 ? 14.478 2.803 -2.649 1.00 74.50 331 THR A CA 1
ATOM 2585 C C . THR A 1 331 ? 15.763 3.630 -2.828 1.00 74.50 331 THR A C 1
ATOM 2587 O O . THR A 1 331 ? 16.520 3.408 -3.772 1.00 74.50 331 THR A O 1
ATOM 2590 N N . THR A 1 332 ? 15.999 4.631 -1.974 1.00 62.62 332 THR A N 1
ATOM 2591 C CA . THR A 1 332 ? 17.245 5.428 -1.963 1.00 62.62 332 THR A CA 1
ATOM 2592 C C . THR A 1 332 ? 18.360 4.756 -1.180 1.00 62.62 332 THR A C 1
ATOM 2594 O O . THR A 1 332 ? 19.484 5.250 -1.192 1.00 62.62 332 THR A O 1
ATOM 2597 N N . GLU A 1 333 ? 18.064 3.656 -0.497 1.00 53.19 333 GLU A N 1
ATOM 2598 C CA . GLU A 1 333 ? 19.024 2.965 0.348 1.00 53.19 333 GLU A CA 1
ATOM 2599 C C . GLU A 1 333 ? 19.414 1.642 -0.295 1.00 53.19 333 GLU A C 1
ATOM 2601 O O . GLU A 1 333 ? 18.572 0.776 -0.534 1.00 53.19 333 GLU A O 1
ATOM 2606 N N . GLY A 1 334 ? 20.703 1.546 -0.608 1.00 42.28 334 GLY A N 1
ATOM 2607 C CA . GLY A 1 334 ? 21.361 0.370 -1.147 1.00 42.28 334 GLY A CA 1
ATOM 2608 C C . GLY A 1 334 ? 22.432 -0.184 -0.234 1.00 42.28 334 GLY A C 1
ATOM 2609 O O . GLY A 1 334 ? 22.879 0.574 0.658 1.00 42.28 334 GLY A O 1
#

pLDDT: mean 90.63, std 10.96, range [42.28, 98.81]

Foldseek 3Di:
DKDDPFEADAQVVLLVCLQVVAAHEHAYYFQLCVVVLVVRPSNVLRYRYHQDDPPQWHFPPVDPDPRRGGIIGDVVVVVVVSVVSVRDPDDDDRDAAAADQDADPDWFFFQKKWKFQPVPKIWIWGADLVVQWTFIDIPPHFDADPVVRDGDIWQKEKEAAFAWAFDDDQDQRSHYNGSDTGTRGLLAAKGWMWMDHRRTIFTWMWHDHDSNGHTHTAGPVRHGRHGYPTGYHYHYHYPDAASIWMWTGTPDWKKWAFQDQKDFWFLDDDPPGDGDDMDGHGDIWTFTAAAPVLQKTWTFDPPPPGDTTIDGSVRTDMPDRRVSHHHIGGHSPD

Radius of gyration: 22.11 Å; chains: 1; bounding box: 55×43×57 Å

Sequence (334 aa):
ERVGPIRSLRMPDFELAHIYNSLIATSGMANGYVAQLYEDEFVLNSLLVGEGPCPAMCRDLELDRNWEYTLFGNVPELYNLAAEQGSILDYRPLSGMAFADAMPTGGIGLNAMDILYYRYSTVGWAYDAARGVWLRSHNGAPHTDAVSGNQLTAANVVILEAEHTPIGARNPGDWGVDGNAVYATPLQGSGRLILLRDGQYFEGEWRRERRGGDLRFYDRAGNVLPFKPGNTYFQLLPEWPGAYQLTFYPSLPATATITVGSVYLRWGPTMNFVEGGYGYAGDELPAVGRNNAGTWVQVLYEDVQQKALWVPVEYVNLNVDVMTLPLARPTTEG

Secondary structure (DSSP, 8-state):
-EE-----B-HHHHHHHHHHT--EEES-B-GGGHHHHHH-HHHHHHEEESS--TTTEEE-TTSSS-GGG-EEEEHHHHHHHHHHTT---------S--B-SSPPSSPEEEEEEEEEEGGGEEEEEEEETTTTEEEEEETTEE-B-TTT-PBPEESEEEEEEE--EEES---TTTSSTT-PPEEE----EEEEEEEEETTEEEEEEEEESSTTS--EEEETTS-B-PBPSS-EEEEEEESSTBSEEEEEEESS-EEEEE-SSEEEEESSSSTTSPEEEEEETT-EEEEEEE-TTSSEEEEEE-SSS-EEEEEEGGGEEESS-GGGS-B-B-BS--